Protein AF-0000000080481522 (afdb_homodimer)

Sequence (226 aa):
MVTDPQTACFEAGIKFGTLYHQFAGTPVSPESARSLERAMEESIENQPYCESVSVDILGDALEAELADSTADYTELTGRFMEVEMRIGYEGVTVKTRMEMEDGYPLMKLVSVEMVTDPQTACFEAGIKFGTLYHQFAGTPVSPESARSLERAMEESIENQPYCESVSVDILGDALEAELADSTADYTELTGRFMEVEMRIGYEGVTVKTRMEMEDGYPLMKLVSVE

Radius of gyration: 18.45 Å; Cα contacts (8 Å, |Δi|>4): 463; chains: 2; bounding box: 45×43×42 Å

InterPro domains:
  IPR007181 Dihydroneopterin aldolase MtpD, C-terminal domain [PF04038] (3-109)
  IPR027508 7,8-dihydroneopterin aldolase, MptD [MF_02130] (1-111)
  IPR036839 7,8-dihydroneopterin aldolase (MptD) superfamily [G3DSA:3.30.1300.20] (1-113)
  IPR036839 7,8-dihydroneopterin aldolase (MptD) superfamily [SSF143560] (2-112)

Structure (mmCIF, N/CA/C/O backbone):
data_AF-0000000080481522-model_v1
#
loop_
_entity.id
_entity.type
_entity.pdbx_description
1 polymer 'Dihydroneopterin aldolase'
#
loop_
_atom_site.group_PDB
_atom_site.id
_atom_site.type_symbol
_atom_site.label_atom_id
_atom_site.label_alt_id
_atom_site.label_comp_id
_atom_site.label_asym_id
_atom_site.label_entity_id
_atom_site.label_seq_id
_atom_site.pdbx_PDB_ins_code
_atom_site.Cartn_x
_atom_site.Cartn_y
_atom_site.Cartn_z
_atom_site.occupancy
_atom_site.B_iso_or_equiv
_atom_site.auth_seq_id
_atom_site.auth_comp_id
_atom_site.auth_asym_id
_atom_site.auth_atom_id
_atom_site.pdbx_PDB_model_num
ATOM 1 N N . MET A 1 1 ? -22.281 7.168 8.062 1 89.31 1 MET A N 1
ATOM 2 C CA . MET A 1 1 ? -21.344 6.352 8.828 1 89.31 1 MET A CA 1
ATOM 3 C C . MET A 1 1 ? -20.734 5.25 7.965 1 89.31 1 MET A C 1
ATOM 5 O O . MET A 1 1 ? -21.438 4.645 7.152 1 89.31 1 MET A O 1
ATOM 9 N N . VAL A 1 2 ? -19.391 5.062 8.086 1 96.81 2 VAL A N 1
ATOM 10 C CA . VAL A 1 2 ? -18.734 4.023 7.309 1 96.81 2 VAL A CA 1
ATOM 11 C C . VAL A 1 2 ? -19.094 2.65 7.875 1 96.81 2 VAL A C 1
ATOM 13 O O . VAL A 1 2 ? -19.141 2.471 9.094 1 96.81 2 VAL A O 1
ATOM 16 N N . THR A 1 3 ? -19.391 1.717 7.02 1 97.94 3 THR A N 1
ATOM 17 C CA . THR A 1 3 ? -19.828 0.402 7.473 1 97.94 3 THR A CA 1
ATOM 18 C C . THR A 1 3 ? -18.641 -0.519 7.703 1 97.94 3 THR A C 1
ATOM 20 O O . THR A 1 3 ? -17.531 -0.241 7.23 1 97.94 3 THR A O 1
ATOM 23 N N . ASP A 1 4 ? -18.859 -1.636 8.383 1 98.25 4 ASP A N 1
ATOM 24 C CA . ASP A 1 4 ? -17.812 -2.605 8.664 1 98.25 4 ASP A CA 1
ATOM 25 C C . ASP A 1 4 ? -17.266 -3.221 7.375 1 98.25 4 ASP A C 1
ATOM 27 O O . ASP A 1 4 ? -16.047 -3.334 7.199 1 98.25 4 ASP A O 1
ATOM 31 N N . PRO A 1 5 ? -18.172 -3.596 6.434 1 98.62 5 PRO A N 1
ATOM 32 C CA . PRO A 1 5 ? -17.656 -4.141 5.18 1 98.62 5 PRO A CA 1
ATOM 33 C C . PRO A 1 5 ? -16.781 -3.143 4.426 1 98.62 5 PRO A C 1
ATOM 35 O O . PRO A 1 5 ? -15.773 -3.529 3.824 1 98.62 5 PRO A O 1
ATOM 38 N N . GLN A 1 6 ? -17.109 -1.889 4.465 1 98.81 6 GLN A N 1
ATOM 39 C CA . GLN A 1 6 ? -16.297 -0.858 3.82 1 98.81 6 GLN A CA 1
ATOM 40 C C . GLN A 1 6 ? -14.93 -0.744 4.48 1 98.81 6 GLN A C 1
ATOM 42 O O . GLN A 1 6 ? -13.906 -0.688 3.795 1 98.81 6 GLN A O 1
ATOM 47 N N . THR A 1 7 ? -14.93 -0.813 5.758 1 98.69 7 THR A N 1
ATOM 48 C CA . THR A 1 7 ? -13.68 -0.735 6.512 1 98.69 7 THR A CA 1
ATOM 49 C C . THR A 1 7 ? -12.805 -1.953 6.234 1 98.69 7 THR A C 1
ATOM 51 O O . THR A 1 7 ? -11.594 -1.824 6.047 1 98.69 7 THR A O 1
ATOM 54 N N . ALA A 1 8 ? -13.398 -3.078 6.199 1 98.69 8 ALA A N 1
ATOM 55 C CA . ALA A 1 8 ? -12.664 -4.309 5.914 1 98.69 8 ALA A CA 1
ATOM 56 C C . ALA A 1 8 ? -12.008 -4.254 4.539 1 98.69 8 ALA A C 1
ATOM 58 O O . ALA A 1 8 ? -10.859 -4.672 4.371 1 98.69 8 ALA A O 1
ATOM 59 N N . CYS A 1 9 ? -12.711 -3.74 3.596 1 98.88 9 CYS A N 1
ATOM 60 C CA . CYS A 1 9 ? -12.18 -3.609 2.244 1 98.88 9 CYS A CA 1
ATOM 61 C C . CYS A 1 9 ? -11.039 -2.604 2.199 1 98.88 9 CYS A C 1
ATOM 63 O O . CYS A 1 9 ? -10.047 -2.818 1.503 1 98.88 9 CYS A O 1
ATOM 65 N N . PHE A 1 10 ? -11.188 -1.543 2.924 1 98.88 10 PHE A N 1
ATOM 66 C CA . PHE A 1 10 ? -10.141 -0.535 3.043 1 98.88 10 PHE A CA 1
ATOM 67 C C . PHE A 1 10 ? -8.867 -1.143 3.621 1 98.88 10 PHE A C 1
ATOM 69 O O . PHE A 1 10 ? -7.785 -0.964 3.066 1 98.88 10 PHE A O 1
ATOM 76 N N . GLU A 1 11 ? -8.992 -1.934 4.613 1 98.75 11 GLU A N 1
ATOM 77 C CA . GLU A 1 11 ? -7.867 -2.611 5.246 1 98.75 11 GLU A CA 1
ATOM 78 C C . GLU A 1 11 ? -7.199 -3.588 4.285 1 98.75 11 GLU A C 1
ATOM 80 O O . GLU A 1 11 ? -5.973 -3.713 4.27 1 98.75 11 GLU A O 1
ATOM 85 N N . ALA A 1 12 ? -8.016 -4.254 3.559 1 98.81 12 ALA A N 1
ATOM 86 C CA . ALA A 1 12 ? -7.477 -5.188 2.572 1 98.81 12 ALA A CA 1
ATOM 87 C C . ALA A 1 12 ? -6.629 -4.457 1.534 1 98.81 12 ALA A C 1
ATOM 89 O O . ALA A 1 12 ? -5.555 -4.93 1.16 1 98.81 12 ALA A O 1
ATOM 90 N N . GLY A 1 13 ? -7.109 -3.289 1.086 1 98.69 13 GLY A N 1
ATOM 91 C CA . GLY A 1 13 ? -6.348 -2.486 0.144 1 98.69 13 GLY A CA 1
ATOM 92 C C . GLY A 1 13 ? -5.004 -2.039 0.69 1 98.69 13 GLY A C 1
ATOM 93 O O . GLY A 1 13 ? -3.986 -2.125 -0 1 98.69 13 GLY A O 1
ATOM 94 N N . ILE A 1 14 ? -4.988 -1.617 1.907 1 98.62 14 ILE A N 1
ATOM 95 C CA . ILE A 1 14 ? -3.758 -1.167 2.547 1 98.62 14 ILE A CA 1
ATOM 96 C C . ILE A 1 14 ? -2.703 -2.27 2.471 1 98.62 14 ILE A C 1
ATOM 98 O O . ILE A 1 14 ? -1.543 -2.006 2.146 1 98.62 14 ILE A O 1
ATOM 102 N N . LYS A 1 15 ? -3.07 -3.479 2.713 1 98.31 15 LYS A N 1
ATOM 103 C CA . LYS A 1 15 ? -2.133 -4.598 2.764 1 98.31 15 LYS A CA 1
ATOM 104 C C . LYS A 1 15 ? -1.55 -4.891 1.383 1 98.31 15 LYS A C 1
ATOM 106 O O . LYS A 1 15 ? -0.371 -5.227 1.26 1 98.31 15 LYS A O 1
ATOM 111 N N . PHE A 1 16 ? -2.373 -4.715 0.326 1 98.12 16 PHE A N 1
ATOM 112 C CA . PHE A 1 16 ? -1.847 -4.918 -1.019 1 98.12 16 PHE A CA 1
ATOM 113 C C . PHE A 1 16 ? -0.869 -3.807 -1.39 1 98.12 16 PHE A C 1
ATOM 115 O O . PHE A 1 16 ? 0.2 -4.074 -1.941 1 98.12 16 PHE A O 1
ATOM 122 N N . GLY A 1 17 ? -1.302 -2.543 -1.106 1 97.62 17 GLY A N 1
ATOM 123 C CA . GLY A 1 17 ? -0.354 -1.464 -1.337 1 97.62 17 GLY A CA 1
ATOM 124 C C . GLY A 1 17 ? 0.956 -1.651 -0.595 1 97.62 17 GLY A C 1
ATOM 125 O O . GLY A 1 17 ? 2.031 -1.434 -1.157 1 97.62 17 GLY A O 1
ATOM 126 N N . THR A 1 18 ? 0.867 -2.094 0.675 1 97.94 18 THR A N 1
ATOM 127 C CA . THR A 1 18 ? 2.041 -2.365 1.496 1 97.94 18 THR A CA 1
ATOM 128 C C . THR A 1 18 ? 2.898 -3.461 0.866 1 97.94 18 THR A C 1
ATOM 130 O O . THR A 1 18 ? 4.094 -3.262 0.631 1 97.94 18 THR A O 1
ATOM 133 N N . LEU A 1 19 ? 2.268 -4.562 0.541 1 98.38 19 LEU A N 1
ATOM 134 C CA . LEU A 1 19 ? 2.998 -5.703 -0.005 1 98.38 19 LEU A CA 1
ATOM 135 C C . LEU A 1 19 ? 3.738 -5.316 -1.279 1 98.38 19 LEU A C 1
ATOM 137 O O . LEU A 1 19 ? 4.941 -5.559 -1.403 1 98.38 19 LEU A O 1
ATOM 141 N N . TYR A 1 20 ? 3.082 -4.695 -2.17 1 97.75 20 TYR A N 1
ATOM 142 C CA . TYR A 1 20 ? 3.66 -4.414 -3.479 1 97.75 20 TYR A CA 1
ATOM 143 C C . TYR A 1 20 ? 4.805 -3.412 -3.365 1 97.75 20 TYR A C 1
ATOM 145 O O . TYR A 1 20 ? 5.906 -3.658 -3.863 1 97.75 20 TYR A O 1
ATOM 153 N N . HIS A 1 21 ? 4.648 -2.369 -2.617 1 97.06 21 HIS A N 1
ATOM 154 C CA . HIS A 1 21 ? 5.633 -1.294 -2.639 1 97.06 21 HIS A CA 1
ATOM 155 C C . HIS A 1 21 ? 6.746 -1.546 -1.626 1 97.06 21 HIS A C 1
ATOM 157 O 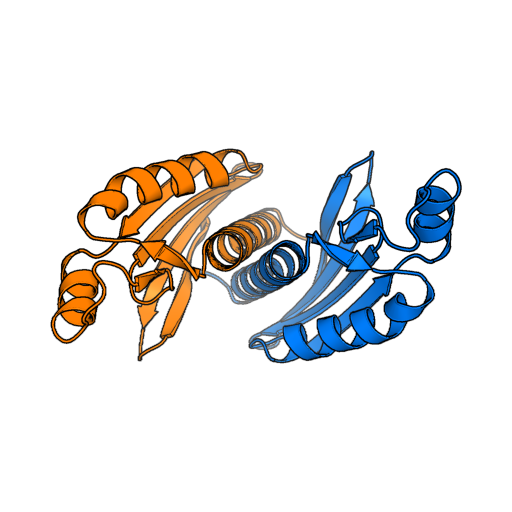O . HIS A 1 21 ? 7.812 -0.938 -1.707 1 97.06 21 HIS A O 1
ATOM 163 N N . GLN A 1 22 ? 6.438 -2.486 -0.704 1 96.75 22 GLN A N 1
ATOM 164 C CA . GLN A 1 22 ? 7.508 -2.9 0.197 1 96.75 22 GLN A CA 1
ATOM 165 C C . GLN A 1 22 ? 8.5 -3.814 -0.512 1 96.75 22 GLN A C 1
ATOM 167 O O . GLN A 1 22 ? 9.703 -3.746 -0.26 1 96.75 22 GLN A O 1
ATOM 172 N N . PHE A 1 23 ? 7.941 -4.613 -1.388 1 97.81 23 PHE A N 1
ATOM 173 C CA . PHE A 1 23 ? 8.797 -5.707 -1.838 1 97.81 23 PHE A CA 1
ATOM 174 C C . PHE A 1 23 ? 9.125 -5.562 -3.318 1 97.81 23 PHE A C 1
ATOM 176 O O . PHE A 1 23 ? 9.992 -6.266 -3.84 1 97.81 23 PHE A O 1
ATOM 183 N N . ALA A 1 24 ? 8.398 -4.676 -4.004 1 96.19 24 ALA A N 1
ATOM 184 C CA . ALA A 1 24 ? 8.773 -4.422 -5.395 1 96.19 24 ALA A CA 1
ATOM 185 C C . ALA A 1 24 ? 10.234 -3.988 -5.5 1 96.19 24 ALA A C 1
ATOM 187 O O . ALA A 1 24 ? 10.703 -3.178 -4.699 1 96.19 24 ALA A O 1
ATOM 188 N N . GLY A 1 25 ? 11 -4.609 -6.453 1 97.25 25 GLY A N 1
ATOM 189 C CA . GLY A 1 25 ? 12.406 -4.281 -6.648 1 97.25 25 GLY A CA 1
ATOM 190 C C . GLY A 1 25 ? 13.344 -5.227 -5.926 1 97.25 25 GLY A C 1
ATOM 191 O O . GLY A 1 25 ? 14.555 -5.195 -6.148 1 97.25 25 GLY A O 1
ATOM 192 N N . THR A 1 26 ? 12.789 -6.043 -5.023 1 97.81 26 THR A N 1
ATOM 193 C CA . THR A 1 26 ? 13.609 -7.016 -4.309 1 97.81 26 THR A CA 1
ATOM 194 C C . THR A 1 26 ? 14.266 -7.984 -5.285 1 97.81 26 THR A C 1
ATOM 196 O O . THR A 1 26 ? 13.594 -8.562 -6.141 1 97.81 26 THR A O 1
ATOM 199 N N . PRO A 1 27 ? 15.531 -8.117 -5.207 1 98.38 27 PRO A N 1
ATOM 200 C CA . PRO A 1 27 ? 16.156 -9.148 -6.035 1 98.38 27 PRO A CA 1
ATOM 201 C C . PRO A 1 27 ? 15.609 -10.547 -5.75 1 98.38 27 PRO A C 1
ATOM 203 O O . PRO A 1 27 ? 15.469 -10.938 -4.59 1 98.38 27 PRO A O 1
ATOM 206 N N . VAL A 1 28 ? 15.273 -11.297 -6.863 1 98.5 28 VAL A N 1
ATOM 207 C CA . VAL A 1 28 ? 14.688 -12.625 -6.691 1 98.5 28 VAL A CA 1
ATOM 208 C C . VAL A 1 28 ? 15.211 -13.57 -7.773 1 98.5 28 VAL A C 1
ATOM 210 O O . VAL A 1 28 ? 15.375 -13.164 -8.93 1 98.5 28 VAL A O 1
ATOM 213 N N . SER A 1 29 ? 15.523 -14.703 -7.383 1 97.88 29 SER A N 1
ATOM 214 C CA . SER A 1 29 ? 15.93 -15.812 -8.234 1 97.88 29 SER A CA 1
ATOM 215 C C . SER A 1 29 ? 15.07 -17.047 -7.988 1 97.88 29 SER A C 1
ATOM 217 O O . SER A 1 29 ? 14.32 -17.094 -7.012 1 97.88 29 SER A O 1
ATOM 219 N N . PRO A 1 30 ? 15.094 -18 -8.953 1 96.94 30 PRO A N 1
ATOM 220 C CA . PRO A 1 30 ? 14.375 -19.25 -8.695 1 96.94 30 PRO A CA 1
ATOM 221 C C . PRO A 1 30 ? 14.781 -19.891 -7.367 1 96.94 30 PRO A C 1
ATOM 223 O O . PRO A 1 30 ? 13.945 -20.469 -6.672 1 96.94 30 PRO A O 1
ATOM 226 N N . GLU A 1 31 ? 16 -19.703 -6.992 1 96.81 31 GLU A N 1
ATOM 227 C CA . GLU A 1 31 ? 16.516 -20.328 -5.777 1 96.81 31 GLU A CA 1
ATOM 228 C C . GLU A 1 31 ? 16.016 -19.625 -4.527 1 96.81 31 GLU A C 1
ATOM 230 O O . GLU A 1 31 ? 15.789 -20.25 -3.494 1 96.81 31 GLU A O 1
ATOM 235 N N . SER A 1 32 ? 15.781 -18.312 -4.641 1 98.19 32 SER A N 1
ATOM 236 C CA . SER A 1 32 ? 15.414 -17.531 -3.467 1 98.19 32 SER A CA 1
ATOM 237 C C . SER A 1 32 ? 13.906 -17.328 -3.396 1 98.19 32 SER A C 1
ATOM 239 O O . SER A 1 32 ? 13.398 -16.766 -2.418 1 98.19 32 SER A O 1
ATOM 241 N N . ALA A 1 33 ? 13.18 -17.781 -4.367 1 98.38 33 ALA A N 1
ATOM 242 C CA . ALA A 1 33 ? 11.766 -17.453 -4.523 1 98.38 33 ALA A CA 1
ATOM 243 C C . ALA A 1 33 ? 10.961 -17.953 -3.324 1 98.38 33 ALA A C 1
ATOM 245 O O . ALA A 1 33 ? 10.148 -17.203 -2.768 1 98.38 33 ALA A O 1
ATOM 246 N N . ARG A 1 34 ? 11.25 -19.094 -2.885 1 98.25 34 ARG A N 1
ATOM 247 C CA . ARG A 1 34 ? 10.438 -19.688 -1.837 1 98.25 34 ARG A CA 1
ATOM 248 C C . ARG A 1 34 ? 10.664 -19 -0.497 1 98.25 34 ARG A C 1
ATOM 250 O O . ARG A 1 34 ? 9.719 -18.75 0.249 1 98.25 34 ARG A O 1
ATOM 257 N N . SER A 1 35 ? 11.883 -18.719 -0.207 1 98.62 35 SER A N 1
ATOM 258 C CA . SER A 1 35 ? 12.148 -18 1.04 1 98.62 35 SER A CA 1
ATOM 259 C C . SER A 1 35 ? 11.555 -16.609 1.02 1 98.62 35 SER A C 1
ATOM 261 O O . SER A 1 35 ? 11.07 -16.109 2.041 1 98.62 35 SER A O 1
ATOM 263 N N . LEU A 1 36 ? 11.586 -16 -0.128 1 98.75 36 LEU A N 1
ATOM 264 C CA . LEU A 1 36 ? 10.984 -14.68 -0.253 1 98.75 36 LEU A CA 1
ATOM 265 C C . LEU A 1 36 ? 9.477 -14.742 -0.064 1 98.75 36 LEU A C 1
ATOM 267 O O . LEU A 1 36 ? 8.891 -13.891 0.607 1 98.75 36 LEU A O 1
ATOM 271 N N . GLU A 1 37 ? 8.805 -15.742 -0.596 1 98.88 37 GLU A N 1
ATOM 272 C CA . GLU A 1 37 ? 7.379 -15.953 -0.38 1 98.88 37 GLU A CA 1
ATOM 273 C C . GLU A 1 37 ? 7.047 -15.984 1.108 1 98.88 37 GLU A C 1
ATOM 275 O O . GLU A 1 37 ? 6.152 -15.266 1.563 1 98.88 37 GLU A O 1
ATOM 280 N N . ARG A 1 38 ? 7.824 -16.75 1.751 1 98.69 38 ARG A N 1
ATOM 281 C CA . ARG A 1 38 ? 7.574 -16.938 3.178 1 98.69 38 ARG A CA 1
ATOM 282 C C . ARG A 1 38 ? 7.773 -15.625 3.938 1 98.69 38 ARG A C 1
ATOM 284 O O . ARG A 1 38 ? 6.969 -15.273 4.801 1 98.69 38 ARG A O 1
ATOM 291 N N . ALA A 1 39 ? 8.828 -14.969 3.617 1 98.62 39 ALA A N 1
ATOM 292 C CA . ALA A 1 39 ? 9.125 -13.695 4.27 1 98.62 39 ALA A CA 1
ATOM 293 C C . ALA A 1 39 ? 8.008 -12.68 4.016 1 98.62 39 ALA A C 1
ATOM 295 O O . ALA A 1 39 ? 7.59 -11.969 4.93 1 98.62 39 ALA A O 1
ATOM 296 N N . MET A 1 40 ? 7.504 -12.609 2.803 1 98.75 40 MET A N 1
ATOM 297 C CA . MET A 1 40 ? 6.426 -11.695 2.447 1 98.75 40 MET A CA 1
ATOM 298 C C . MET A 1 40 ? 5.148 -12.039 3.209 1 98.75 40 MET A C 1
ATOM 300 O O . MET A 1 40 ? 4.504 -11.156 3.771 1 98.75 40 MET A O 1
ATOM 304 N N . GLU A 1 41 ? 4.82 -13.281 3.271 1 98.88 41 GLU A N 1
ATOM 305 C CA . GLU A 1 41 ? 3.609 -13.75 3.939 1 98.88 41 GLU A CA 1
ATOM 306 C C . GLU A 1 41 ? 3.637 -13.43 5.43 1 98.88 41 GLU A C 1
ATOM 308 O O . GLU A 1 41 ? 2.703 -12.82 5.957 1 98.88 41 GLU A O 1
ATOM 313 N N . GLU A 1 42 ? 4.738 -13.773 6.035 1 98.69 42 GLU A N 1
ATOM 314 C CA . GLU A 1 42 ? 4.859 -13.539 7.473 1 98.69 42 GLU A CA 1
ATOM 315 C C . GLU A 1 42 ? 4.879 -12.047 7.785 1 98.69 42 GLU A C 1
ATOM 317 O O . GLU A 1 42 ? 4.301 -11.609 8.789 1 98.69 42 GLU A O 1
ATOM 322 N N . SER A 1 43 ? 5.516 -11.305 6.953 1 98.38 43 SER A N 1
ATOM 323 C CA . SER A 1 43 ? 5.602 -9.859 7.152 1 98.38 43 SER A CA 1
ATOM 324 C C . SER A 1 43 ? 4.227 -9.211 7.078 1 98.38 43 SER A C 1
ATOM 326 O O . SER A 1 43 ? 3.85 -8.438 7.961 1 98.38 43 SER A O 1
ATOM 328 N N . ILE A 1 44 ? 3.43 -9.523 6.055 1 98.5 44 ILE A N 1
ATOM 329 C CA . ILE A 1 44 ? 2.133 -8.891 5.832 1 98.5 44 ILE A CA 1
ATOM 330 C C . ILE A 1 44 ? 1.138 -9.375 6.887 1 98.5 44 ILE A C 1
ATOM 332 O O . ILE A 1 44 ? 0.27 -8.609 7.324 1 98.5 44 ILE A O 1
ATOM 336 N N . GLU A 1 45 ? 1.273 -10.578 7.398 1 98.5 45 GLU A N 1
ATOM 337 C CA . GLU A 1 45 ? 0.354 -11.148 8.375 1 98.5 45 GLU A CA 1
ATOM 338 C C . GLU A 1 45 ? 0.511 -10.477 9.742 1 98.5 45 GLU A C 1
ATOM 340 O O . GLU A 1 45 ? -0.352 -10.617 10.609 1 98.5 45 GLU A O 1
ATOM 345 N N . ASN A 1 46 ? 1.638 -9.781 9.953 1 97.44 46 ASN A N 1
ATOM 346 C CA . ASN A 1 46 ? 1.808 -8.992 11.172 1 97.44 46 ASN A CA 1
ATOM 347 C C . ASN A 1 46 ? 0.8 -7.852 11.242 1 97.44 46 ASN A C 1
ATOM 349 O O . ASN A 1 46 ? 0.561 -7.301 12.32 1 97.44 46 ASN A O 1
ATOM 353 N N . GLN A 1 47 ? 0.259 -7.465 10.07 1 96.31 47 GLN A N 1
ATOM 354 C CA . GLN A 1 47 ? -0.615 -6.297 10.031 1 96.31 47 GLN A CA 1
ATOM 355 C C . GLN A 1 47 ? -1.975 -6.605 10.656 1 96.31 47 GLN A C 1
ATOM 357 O O . GLN A 1 47 ? -2.48 -7.723 10.531 1 96.31 47 GLN A O 1
ATOM 362 N N . PRO A 1 48 ? -2.576 -5.617 11.195 1 95.44 48 PRO A N 1
ATOM 363 C CA . PRO A 1 48 ? -3.881 -5.836 11.828 1 95.44 48 PRO A CA 1
ATOM 364 C C . PRO A 1 48 ? -4.914 -6.406 10.859 1 95.44 48 PRO A C 1
ATOM 366 O O . PRO A 1 48 ? -4.918 -6.055 9.672 1 95.44 48 PRO A O 1
ATOM 369 N N . TYR A 1 49 ? -5.68 -7.41 11.375 1 97.88 49 TYR A N 1
ATOM 370 C CA . TYR A 1 49 ? -6.879 -7.945 10.734 1 97.88 49 TYR A CA 1
ATOM 371 C C . TYR A 1 49 ? -6.52 -8.914 9.617 1 97.88 49 TYR A C 1
ATOM 373 O O . TYR A 1 49 ? -7.402 -9.484 8.969 1 97.88 49 TYR A O 1
ATOM 381 N N . CYS A 1 50 ? -5.223 -9.031 9.305 1 98.38 50 CYS A N 1
ATOM 382 C CA . CYS A 1 50 ? -4.824 -9.992 8.273 1 98.38 50 CYS A CA 1
ATOM 383 C C . CYS A 1 50 ? -4.855 -11.414 8.812 1 98.38 50 CYS A C 1
ATOM 385 O O . CYS A 1 50 ? -4.047 -11.773 9.672 1 98.38 50 CYS A O 1
ATOM 387 N N . GLU A 1 51 ? -5.695 -12.211 8.266 1 98.56 51 GLU A N 1
ATOM 388 C CA . GLU A 1 51 ? -5.844 -13.578 8.75 1 98.56 51 GLU A CA 1
ATOM 389 C C . GLU A 1 51 ? -4.887 -14.523 8.031 1 98.56 51 GLU A C 1
ATOM 391 O O . GLU A 1 51 ? -4.359 -15.461 8.641 1 98.56 51 GLU A O 1
ATOM 396 N N . SER A 1 52 ? -4.723 -14.242 6.742 1 98.75 52 SER A N 1
ATOM 397 C CA . SER A 1 52 ? -3.797 -15.078 5.98 1 98.75 52 SER A CA 1
ATOM 398 C C . SER A 1 52 ? -3.371 -14.383 4.688 1 98.75 52 SER A C 1
ATOM 400 O O . SER A 1 52 ? -4.121 -13.578 4.129 1 98.75 52 SER A O 1
ATOM 402 N N . VAL A 1 53 ? -2.203 -14.695 4.277 1 98.81 53 VAL A N 1
ATOM 403 C CA . VAL A 1 53 ? -1.633 -14.266 3.004 1 98.81 53 VAL A CA 1
ATOM 404 C C . VAL A 1 53 ? -0.933 -15.438 2.326 1 98.81 53 VAL A C 1
ATOM 406 O O . VAL A 1 53 ? -0.231 -16.219 2.982 1 98.81 53 VAL A O 1
ATOM 409 N N . SER A 1 54 ? -1.165 -15.555 1.087 1 98.88 54 SER A N 1
ATOM 410 C CA . SER A 1 54 ? -0.44 -16.516 0.263 1 98.88 54 SER A CA 1
ATOM 411 C C . SER A 1 54 ? 0.23 -15.836 -0.924 1 98.88 54 SER A C 1
ATOM 413 O O . SER A 1 54 ? -0.421 -15.109 -1.675 1 98.88 54 SER A O 1
ATOM 415 N N . VAL A 1 55 ? 1.491 -16.062 -1.051 1 98.88 55 VAL A N 1
ATOM 416 C CA . VAL A 1 55 ? 2.275 -15.523 -2.158 1 98.88 55 VAL A CA 1
ATOM 417 C C . VAL A 1 55 ? 2.855 -16.672 -2.984 1 98.88 55 VAL A C 1
ATOM 419 O O . VAL A 1 55 ? 3.467 -17.594 -2.439 1 98.88 55 VAL A O 1
ATOM 422 N N . ASP A 1 56 ? 2.59 -16.594 -4.203 1 98.81 56 ASP A N 1
ATOM 423 C CA . ASP A 1 56 ? 3.154 -17.547 -5.148 1 98.81 56 ASP A CA 1
ATOM 424 C C . ASP A 1 56 ? 4.027 -16.844 -6.188 1 98.81 56 ASP A C 1
ATOM 426 O O . ASP A 1 56 ? 3.52 -16.172 -7.078 1 98.81 56 ASP A O 1
ATOM 430 N N . ILE A 1 57 ? 5.301 -17.031 -6.023 1 98.62 57 ILE A N 1
ATOM 431 C CA . ILE A 1 57 ? 6.219 -16.516 -7.035 1 98.62 57 ILE A CA 1
ATOM 432 C C . ILE A 1 57 ? 6.316 -17.516 -8.195 1 98.62 57 ILE A C 1
ATOM 434 O O . ILE A 1 57 ? 6.668 -18.672 -7.996 1 98.62 57 ILE A O 1
ATOM 438 N N . LEU A 1 58 ? 6.086 -17.031 -9.328 1 98.38 58 LEU A N 1
ATOM 439 C CA . LEU A 1 58 ? 5.883 -17.859 -10.508 1 98.38 58 LEU A CA 1
ATOM 440 C C . LEU A 1 58 ? 7.215 -18.281 -11.117 1 98.38 58 LEU A C 1
ATOM 442 O O . LEU A 1 58 ? 7.828 -17.516 -11.867 1 98.38 58 LEU A O 1
ATOM 446 N N . GLY A 1 59 ? 7.57 -19.484 -10.852 1 97.06 59 GLY A N 1
ATOM 447 C CA . GLY A 1 59 ? 8.852 -20.016 -11.297 1 97.06 59 GLY A CA 1
ATOM 448 C C . GLY A 1 59 ? 9.039 -19.922 -12.797 1 97.06 59 GLY A C 1
ATOM 449 O O . GLY A 1 59 ? 10.094 -19.516 -13.273 1 97.06 59 GLY A O 1
ATOM 450 N N . ASP A 1 60 ? 8.023 -20.266 -13.508 1 96.88 60 ASP A N 1
ATOM 451 C CA . ASP A 1 60 ? 8.102 -20.266 -14.969 1 96.88 60 ASP A CA 1
ATOM 452 C C . ASP A 1 60 ? 8.336 -18.844 -15.5 1 96.88 60 ASP A C 1
ATOM 454 O O . ASP A 1 60 ? 9.109 -18.641 -16.438 1 96.88 60 ASP A O 1
ATOM 458 N N . ALA A 1 61 ? 7.656 -17.922 -14.938 1 96.31 61 ALA A N 1
ATOM 459 C CA . ALA A 1 61 ? 7.82 -16.531 -15.359 1 96.31 61 ALA A CA 1
ATOM 460 C C . ALA A 1 61 ? 9.234 -16.031 -15.078 1 96.31 61 ALA A C 1
ATOM 462 O O . ALA A 1 61 ? 9.82 -15.32 -15.891 1 96.31 61 ALA A O 1
ATOM 463 N N . LEU A 1 62 ? 9.781 -16.422 -13.93 1 96.75 62 LEU A N 1
ATOM 464 C CA . LEU A 1 62 ? 11.141 -16.047 -13.578 1 96.75 62 LEU A CA 1
ATOM 465 C C . LEU A 1 62 ? 12.141 -16.656 -14.555 1 96.75 62 LEU A C 1
ATOM 467 O O . LEU A 1 62 ? 13.039 -15.953 -15.039 1 96.75 62 LEU A O 1
ATOM 471 N N . GLU A 1 63 ? 11.945 -17.875 -14.836 1 96.44 63 GLU A N 1
ATOM 472 C CA . GLU A 1 63 ? 12.852 -18.562 -15.742 1 96.44 63 GLU A CA 1
ATOM 473 C C . GLU A 1 63 ? 12.828 -17.922 -17.125 1 96.44 63 GLU A C 1
ATOM 475 O O . GLU A 1 63 ? 13.883 -17.734 -17.75 1 96.44 63 GLU A O 1
ATOM 480 N N . ALA A 1 64 ? 11.688 -17.609 -17.594 1 96.56 64 ALA A N 1
ATOM 481 C CA . ALA A 1 64 ? 11.539 -16.969 -18.906 1 96.56 64 ALA A CA 1
ATOM 482 C C . ALA A 1 64 ? 12.25 -15.617 -18.938 1 96.56 64 ALA A C 1
ATOM 484 O O . ALA A 1 64 ? 12.883 -15.266 -19.938 1 96.56 64 ALA A O 1
ATOM 485 N N . GLU A 1 65 ? 12.125 -14.883 -17.875 1 96.25 65 GLU A N 1
ATOM 486 C CA . GLU A 1 65 ? 12.766 -13.578 -17.766 1 96.25 65 GLU A CA 1
ATOM 487 C C . GLU A 1 65 ? 14.281 -13.703 -17.797 1 96.25 65 GLU A C 1
ATOM 489 O O . GLU A 1 65 ? 14.969 -12.875 -18.391 1 96.25 65 GLU A O 1
ATOM 494 N N . LEU A 1 66 ? 14.742 -14.75 -17.234 1 97 66 LEU A N 1
ATOM 495 C CA . LEU A 1 66 ? 16.172 -14.898 -17.016 1 97 66 LEU A CA 1
ATOM 496 C C . LEU A 1 66 ? 16.828 -15.656 -18.172 1 97 66 LEU A C 1
ATOM 498 O O . LEU A 1 66 ? 18.062 -15.711 -18.266 1 97 66 LEU A O 1
ATOM 502 N N . ALA A 1 67 ? 16.016 -16.219 -19.031 1 95.06 67 ALA A N 1
ATOM 503 C CA . ALA A 1 67 ? 16.516 -17.094 -20.094 1 95.06 67 ALA A CA 1
ATOM 504 C C . ALA A 1 67 ? 17.562 -16.391 -20.953 1 95.06 67 ALA A C 1
ATOM 506 O O . ALA A 1 67 ? 18.562 -16.984 -21.344 1 95.06 67 ALA A O 1
ATOM 507 N N . ASP A 1 68 ? 17.391 -15.07 -21.203 1 91.69 68 ASP A N 1
ATOM 508 C CA . ASP A 1 68 ? 18.328 -14.367 -22.078 1 91.69 68 ASP A CA 1
ATOM 509 C C . ASP A 1 68 ? 19.156 -13.359 -21.297 1 91.69 68 ASP A C 1
ATOM 511 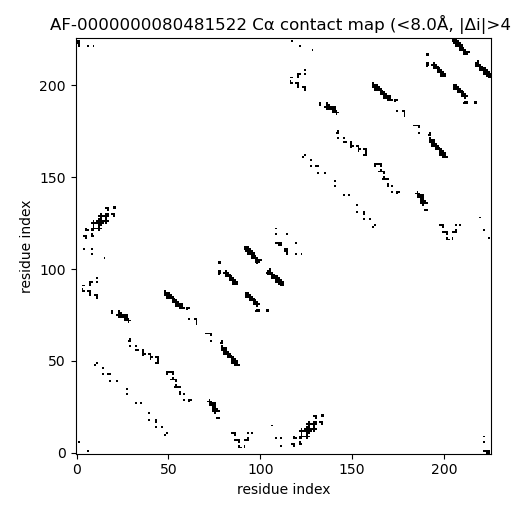O O . ASP A 1 68 ? 19.719 -12.422 -21.875 1 91.69 68 ASP A O 1
ATOM 515 N N . SER A 1 69 ? 19.172 -13.562 -20.016 1 90.69 69 SER A N 1
ATOM 516 C CA . SER A 1 69 ? 19.891 -12.625 -19.156 1 90.69 69 SER A CA 1
ATOM 517 C C . SER A 1 69 ? 21.219 -13.195 -18.703 1 90.69 69 SER A C 1
ATOM 519 O O . SER A 1 69 ? 21.375 -14.414 -18.594 1 90.69 69 SER A O 1
ATOM 521 N N . THR A 1 70 ? 22.094 -12.352 -18.5 1 93.88 70 THR A N 1
ATOM 522 C CA . THR A 1 70 ? 23.375 -12.758 -17.906 1 93.88 70 THR A CA 1
ATOM 523 C C . THR A 1 70 ? 23.281 -12.82 -16.391 1 93.88 70 THR A C 1
ATOM 525 O O . THR A 1 70 ? 24.125 -13.43 -15.734 1 93.88 70 THR A O 1
ATOM 528 N N . ALA A 1 71 ? 22.266 -12.219 -15.906 1 93.12 71 ALA A N 1
ATOM 529 C CA . ALA A 1 71 ? 22.047 -12.227 -14.461 1 93.12 71 ALA A CA 1
ATOM 530 C C . ALA A 1 71 ? 21.266 -13.461 -14.039 1 93.12 71 ALA A C 1
ATOM 532 O O . ALA A 1 71 ? 20.484 -14.016 -14.82 1 93.12 71 ALA A O 1
ATOM 533 N N . ASP A 1 72 ? 21.5 -13.852 -12.789 1 95.75 72 ASP A N 1
ATOM 534 C CA . ASP A 1 72 ? 20.797 -15.008 -12.25 1 95.75 72 ASP A CA 1
ATOM 535 C C . ASP A 1 72 ? 19.609 -14.57 -11.383 1 95.75 72 ASP A C 1
ATOM 537 O O . ASP A 1 72 ? 19.016 -15.383 -10.68 1 95.75 72 ASP A O 1
ATOM 541 N N . TYR A 1 73 ? 19.406 -13.336 -11.398 1 97.88 73 TYR A N 1
ATOM 542 C CA . TYR A 1 73 ? 18.281 -12.789 -10.648 1 97.88 73 TYR A CA 1
ATOM 543 C C . TYR A 1 73 ? 17.609 -11.664 -11.422 1 97.88 73 TYR A C 1
ATOM 545 O O . TYR A 1 73 ? 18.156 -11.172 -12.414 1 97.88 73 TYR A O 1
ATOM 553 N N . THR A 1 74 ? 16.391 -11.32 -11.039 1 97.75 74 THR A N 1
ATOM 554 C CA . THR A 1 74 ? 15.664 -10.148 -11.523 1 97.75 74 THR A CA 1
ATOM 555 C C . THR A 1 74 ? 15.008 -9.398 -10.359 1 97.75 74 THR A C 1
ATOM 557 O O . THR A 1 74 ? 15.188 -9.773 -9.195 1 97.75 74 THR A O 1
ATOM 560 N N . GLU A 1 75 ? 14.406 -8.297 -10.633 1 98 75 GLU A N 1
ATOM 561 C CA . GLU A 1 75 ? 13.68 -7.539 -9.617 1 98 75 GLU A CA 1
ATOM 562 C C . GLU A 1 75 ? 12.219 -7.969 -9.539 1 98 75 GLU A C 1
ATOM 564 O O . GLU A 1 75 ? 11.539 -8.055 -10.562 1 98 75 GLU A O 1
ATOM 569 N N . LEU A 1 76 ? 11.75 -8.18 -8.305 1 98.44 76 LEU A N 1
ATOM 570 C CA . LEU A 1 76 ? 10.383 -8.633 -8.102 1 98.44 76 LEU A CA 1
ATOM 571 C C . LEU A 1 76 ? 9.383 -7.543 -8.477 1 98.44 76 LEU A C 1
ATOM 573 O O . LEU A 1 76 ? 9.547 -6.383 -8.094 1 98.44 76 LEU A O 1
ATOM 577 N N . THR A 1 77 ? 8.438 -7.934 -9.297 1 97 77 THR A N 1
ATOM 578 C CA . THR A 1 77 ? 7.273 -7.113 -9.594 1 97 77 THR A CA 1
ATOM 579 C C . THR A 1 77 ? 6.004 -7.965 -9.625 1 97 77 THR A C 1
ATOM 581 O O . THR A 1 77 ? 6.066 -9.188 -9.461 1 97 77 THR A O 1
ATOM 584 N N . GLY A 1 78 ? 4.895 -7.328 -9.844 1 97.06 78 GLY A N 1
ATOM 585 C CA . GLY A 1 78 ? 3.623 -8.023 -9.914 1 97.06 78 GLY A CA 1
ATOM 586 C C . GLY A 1 78 ? 3.555 -9.023 -11.055 1 97.06 78 GLY A C 1
ATOM 587 O O . GLY A 1 78 ? 2.684 -9.898 -11.07 1 97.06 78 GLY A O 1
ATOM 588 N N . ARG A 1 79 ? 4.516 -8.961 -11.945 1 96.62 79 ARG A N 1
ATOM 589 C CA . ARG A 1 79 ? 4.535 -9.859 -13.094 1 96.62 79 ARG A CA 1
ATOM 590 C C . ARG A 1 79 ? 4.965 -11.266 -12.68 1 96.62 79 ARG A C 1
ATOM 592 O O . ARG A 1 79 ? 4.691 -12.234 -13.383 1 96.62 79 ARG A O 1
ATOM 599 N N . PHE A 1 80 ? 5.535 -11.367 -11.523 1 98.06 80 PHE A N 1
ATOM 600 C CA . PHE A 1 80 ? 6.176 -12.633 -11.188 1 98.06 80 PHE A CA 1
ATOM 601 C C . PHE A 1 80 ? 5.48 -13.297 -10.008 1 98.06 80 PHE A C 1
ATOM 603 O O . PHE A 1 80 ? 6 -14.25 -9.43 1 98.06 80 PHE A O 1
ATOM 610 N N . MET A 1 81 ? 4.316 -12.695 -9.594 1 98.62 81 MET A N 1
ATOM 611 C CA . MET A 1 81 ? 3.723 -13.312 -8.414 1 98.62 81 MET A CA 1
ATOM 612 C C . MET A 1 81 ? 2.201 -13.219 -8.461 1 98.62 81 MET A C 1
ATOM 614 O O . MET A 1 81 ? 1.647 -12.352 -9.133 1 98.62 81 MET A O 1
ATOM 618 N N . GLU A 1 82 ? 1.637 -14.133 -7.805 1 98.81 82 GLU A N 1
ATOM 619 C CA . GLU A 1 82 ? 0.223 -14.125 -7.438 1 98.81 82 GLU A CA 1
ATOM 620 C C . GLU A 1 82 ? 0.045 -14.094 -5.922 1 98.81 82 GLU A C 1
ATOM 622 O O . GLU A 1 82 ? 0.8 -14.734 -5.188 1 98.81 82 GLU A O 1
ATOM 627 N N . VAL A 1 83 ? -0.958 -13.328 -5.527 1 98.88 83 VAL A N 1
ATOM 628 C CA . VAL A 1 83 ? -1.149 -13.141 -4.09 1 98.88 83 VAL A CA 1
ATOM 629 C C . VAL A 1 83 ? -2.629 -13.289 -3.744 1 98.88 83 VAL A C 1
ATOM 631 O O . VAL A 1 83 ? -3.496 -12.789 -4.457 1 98.88 83 VAL A O 1
ATOM 634 N N . GLU A 1 84 ? -2.893 -13.961 -2.658 1 98.88 84 GLU A N 1
ATOM 635 C CA . GLU A 1 84 ? -4.223 -14.016 -2.061 1 98.88 84 GLU A CA 1
ATOM 636 C C . GLU A 1 84 ? -4.184 -13.625 -0.584 1 98.88 84 GLU A C 1
ATOM 638 O O . GLU A 1 84 ? -3.238 -13.977 0.128 1 98.88 84 GLU A O 1
ATOM 643 N N . MET A 1 85 ? -5.219 -12.922 -0.156 1 98.81 85 MET A N 1
ATOM 644 C CA . MET A 1 85 ? -5.281 -12.547 1.253 1 98.81 85 MET A CA 1
ATOM 645 C C . MET A 1 85 ? -6.695 -12.727 1.8 1 98.81 85 MET A C 1
ATOM 647 O O . MET A 1 85 ? -7.672 -12.641 1.052 1 98.81 85 MET A O 1
ATOM 651 N N . ARG A 1 86 ? -6.723 -13 3.053 1 98.88 86 ARG A N 1
ATOM 652 C CA . ARG A 1 86 ? -7.957 -13 3.828 1 98.88 86 ARG A CA 1
ATOM 653 C C . ARG A 1 86 ? -7.887 -11.992 4.973 1 98.88 86 ARG A C 1
ATOM 655 O O . ARG A 1 86 ? -7 -12.07 5.824 1 98.88 86 ARG A O 1
ATOM 662 N N . ILE A 1 87 ? -8.812 -11.07 4.969 1 98.75 87 ILE A N 1
ATOM 663 C CA . ILE A 1 87 ? -8.891 -10.023 5.984 1 98.75 87 ILE A CA 1
ATOM 664 C C . ILE A 1 87 ? -10.164 -10.203 6.812 1 98.75 87 ILE A C 1
ATOM 666 O O . ILE A 1 87 ? -11.25 -10.367 6.258 1 98.75 87 ILE A O 1
ATOM 670 N N . GLY A 1 88 ? -10 -10.219 8.102 1 98.69 88 GLY A N 1
ATOM 671 C CA . GLY A 1 88 ? -11.141 -10.281 9 1 98.69 88 GLY A CA 1
ATOM 672 C C . GLY A 1 88 ? -11.297 -9.031 9.852 1 98.69 88 GLY A C 1
ATOM 673 O O . GLY A 1 88 ? -10.367 -8.633 10.555 1 98.69 88 GLY A O 1
ATOM 674 N N . TYR A 1 89 ? -12.5 -8.453 9.812 1 98.62 89 TYR A N 1
ATOM 675 C CA . TYR A 1 89 ? -12.789 -7.238 10.57 1 98.62 89 TYR A CA 1
ATOM 676 C C . TYR A 1 89 ? -14.234 -7.219 11.055 1 98.62 89 TYR A C 1
ATOM 678 O O . TYR A 1 89 ? -15.164 -7.191 10.242 1 98.62 89 TYR A O 1
ATOM 686 N N . GLU A 1 90 ? -14.461 -7.25 12.344 1 98.19 90 GLU A N 1
ATOM 687 C CA . GLU A 1 90 ? -15.766 -7.148 12.984 1 98.19 90 GLU A CA 1
ATOM 688 C C . GLU A 1 90 ? -16.766 -8.102 12.344 1 98.19 90 GLU A C 1
ATOM 690 O O . GLU A 1 90 ? -17.875 -7.691 11.969 1 98.19 90 GLU A O 1
ATOM 695 N N . GLY A 1 91 ? -16.344 -9.289 12.211 1 98.19 91 GLY A N 1
ATOM 696 C CA . GLY A 1 91 ? -17.203 -10.352 11.727 1 98.19 91 GLY A CA 1
ATOM 697 C C . GLY A 1 91 ? -17.297 -10.414 10.219 1 98.19 91 GLY A C 1
ATOM 698 O O . GLY A 1 91 ? -17.984 -11.281 9.664 1 98.19 91 GLY A O 1
ATOM 699 N N . VAL A 1 92 ? -16.672 -9.477 9.484 1 98.56 92 VAL A N 1
ATOM 700 C CA . VAL A 1 92 ? -16.656 -9.453 8.031 1 98.56 92 VAL A CA 1
ATOM 701 C C . VAL A 1 92 ? -15.375 -10.102 7.512 1 98.56 92 VAL A C 1
ATOM 703 O O . VAL A 1 92 ? -14.289 -9.82 8.016 1 98.56 92 VAL A O 1
ATOM 706 N N . THR A 1 93 ? -15.508 -10.961 6.582 1 98.81 93 THR A N 1
ATOM 707 C CA . THR A 1 93 ? -14.359 -11.57 5.93 1 98.81 93 THR A CA 1
ATOM 708 C C . THR A 1 93 ? -14.242 -11.094 4.484 1 98.81 93 THR A C 1
ATOM 710 O O . THR A 1 93 ? -15.203 -11.172 3.721 1 98.81 93 THR A O 1
ATOM 713 N N . VAL A 1 94 ? -13.086 -10.594 4.109 1 98.88 94 VAL A N 1
ATOM 714 C CA . VAL A 1 94 ? -12.797 -10.125 2.758 1 98.88 94 VAL A CA 1
ATOM 715 C C . VAL A 1 94 ? -11.719 -11 2.123 1 98.88 94 VAL A C 1
ATOM 717 O O . VAL A 1 94 ? -10.656 -11.219 2.713 1 98.88 94 VAL A O 1
ATOM 720 N N . LYS A 1 95 ? -11.961 -11.539 0.98 1 98.94 95 LYS A N 1
ATOM 721 C CA . LYS A 1 95 ? -10.969 -12.258 0.187 1 98.94 95 LYS A CA 1
ATOM 722 C C . LYS A 1 95 ? -10.516 -11.43 -1.01 1 98.94 95 LYS A C 1
ATOM 724 O O . LYS A 1 95 ? -11.336 -10.812 -1.691 1 98.94 95 LYS A O 1
ATOM 729 N N . THR A 1 96 ? -9.227 -11.414 -1.205 1 98.88 96 THR A N 1
ATOM 730 C CA . THR A 1 96 ? -8.648 -10.609 -2.273 1 98.88 96 THR A CA 1
ATOM 731 C C . THR A 1 96 ? -7.621 -11.422 -3.064 1 98.88 96 THR A C 1
ATOM 733 O O . THR A 1 96 ? -7.172 -12.477 -2.609 1 98.88 96 THR A O 1
ATOM 736 N N . ARG A 1 97 ? -7.324 -10.898 -4.23 1 98.75 97 ARG A N 1
ATOM 737 C CA . ARG A 1 97 ? -6.34 -11.531 -5.098 1 98.75 97 ARG A CA 1
ATOM 738 C C . ARG A 1 97 ? -5.598 -10.5 -5.938 1 98.75 97 ARG A C 1
ATOM 740 O O . ARG A 1 97 ? -6.152 -9.453 -6.273 1 98.75 97 ARG A O 1
ATOM 747 N N . MET A 1 98 ? -4.391 -10.805 -6.203 1 98.75 98 MET A N 1
ATOM 748 C CA . MET A 1 98 ? -3.617 -10.078 -7.207 1 98.75 98 MET A CA 1
ATOM 749 C C . MET A 1 98 ? -3.041 -11.039 -8.242 1 98.75 98 MET A C 1
ATOM 751 O O . MET A 1 98 ? -2.389 -12.023 -7.891 1 98.75 98 MET A O 1
ATOM 755 N N . GLU A 1 99 ? -3.266 -10.734 -9.484 1 97.94 99 GLU A N 1
ATOM 756 C CA . GLU A 1 99 ? -2.732 -11.523 -10.594 1 97.94 99 GLU A CA 1
ATOM 757 C C . GLU A 1 99 ? -2.633 -10.688 -11.867 1 97.94 99 GLU A C 1
ATOM 759 O O . GLU A 1 99 ? -3.213 -9.602 -11.953 1 97.94 99 GLU A O 1
ATOM 764 N N . MET A 1 100 ? -1.861 -11.242 -12.789 1 96.56 100 MET A N 1
ATOM 765 C CA . MET A 1 100 ? -1.707 -10.555 -14.062 1 96.56 100 MET A CA 1
ATOM 766 C C . MET A 1 100 ? -3.012 -10.57 -14.852 1 96.56 100 MET A C 1
ATOM 768 O O . MET A 1 100 ? -3.605 -11.633 -15.055 1 96.56 100 MET A O 1
ATOM 772 N N . GLU A 1 101 ? -3.443 -9.367 -15.211 1 95.31 101 GLU A N 1
ATOM 773 C CA . GLU A 1 101 ? -4.59 -9.18 -16.094 1 95.31 101 GLU A CA 1
ATOM 774 C C . GLU A 1 101 ? -4.301 -8.109 -17.156 1 95.31 101 GLU A C 1
ATOM 776 O O . GLU A 1 101 ? -4.008 -6.961 -16.812 1 95.31 101 GLU A O 1
ATOM 781 N N . ASP A 1 102 ? -4.316 -8.508 -18.422 1 93.94 102 ASP A N 1
ATOM 782 C CA . ASP A 1 102 ? -4.105 -7.605 -19.547 1 93.94 102 ASP A CA 1
ATOM 783 C C . ASP A 1 102 ? -2.785 -6.852 -19.406 1 93.94 102 ASP A C 1
ATOM 785 O O . ASP A 1 102 ? -2.74 -5.629 -19.547 1 93.94 102 ASP A O 1
ATOM 789 N N . GLY A 1 103 ? -1.771 -7.527 -18.953 1 91.25 103 GLY A N 1
ATOM 790 C CA . GLY A 1 103 ? -0.418 -6.996 -18.938 1 91.25 103 GLY A CA 1
ATOM 791 C C . GLY A 1 103 ? -0.118 -6.195 -17.672 1 91.25 103 GLY A C 1
ATOM 792 O O . GLY A 1 103 ? 0.938 -5.566 -17.578 1 91.25 103 GLY A O 1
ATOM 793 N N . TYR A 1 104 ? -1.085 -6.211 -16.719 1 94.5 104 TYR A N 1
ATOM 794 C CA . TYR A 1 104 ? -0.919 -5.457 -15.484 1 94.5 104 TYR A CA 1
ATOM 795 C C . TYR A 1 104 ? -1.293 -6.305 -14.273 1 94.5 104 TYR A C 1
ATOM 797 O O . TYR A 1 104 ? -2.238 -7.094 -14.328 1 94.5 104 TYR A O 1
ATOM 805 N N . PRO A 1 105 ? -0.464 -6.168 -13.258 1 95.25 105 PRO A N 1
ATOM 806 C CA . PRO A 1 105 ? -0.906 -6.828 -12.023 1 95.25 105 PRO A CA 1
ATOM 807 C C . PRO A 1 105 ? -2.154 -6.184 -11.422 1 95.25 105 PRO A C 1
ATOM 809 O O . PRO A 1 105 ? -2.094 -5.059 -10.93 1 95.25 105 PRO A O 1
ATOM 812 N N . LEU A 1 106 ? -3.232 -6.855 -11.43 1 97.25 106 LEU A N 1
ATOM 813 C CA . LEU A 1 106 ? -4.504 -6.324 -10.953 1 97.25 106 LEU A CA 1
ATOM 814 C C . LEU A 1 106 ? -4.812 -6.832 -9.555 1 97.25 106 LEU A C 1
ATOM 816 O O . LEU A 1 106 ? -4.789 -8.039 -9.305 1 97.25 106 LEU A O 1
ATOM 820 N N . MET A 1 107 ? -5.094 -5.926 -8.609 1 98.31 107 MET A N 1
ATOM 821 C CA . MET A 1 107 ? -5.605 -6.207 -7.273 1 98.31 107 MET A CA 1
ATOM 822 C C . MET A 1 107 ? -7.129 -6.141 -7.25 1 98.31 107 MET A C 1
ATOM 824 O O . MET A 1 107 ? -7.723 -5.18 -7.746 1 98.31 107 MET A O 1
ATOM 828 N N . LYS A 1 108 ? -7.773 -7.168 -6.664 1 98 108 LYS A N 1
ATOM 829 C CA . LYS A 1 108 ? -9.234 -7.145 -6.715 1 98 108 LYS A CA 1
ATOM 830 C C . LYS A 1 108 ? -9.836 -7.77 -5.457 1 98 108 LYS A C 1
ATOM 832 O O . LYS A 1 108 ? -9.203 -8.609 -4.812 1 98 108 LYS A O 1
ATOM 837 N N . LEU A 1 109 ? -11.031 -7.359 -5.219 1 98.69 109 LEU A N 1
ATOM 838 C CA . LEU A 1 109 ? -11.883 -8.039 -4.246 1 98.69 109 LEU A CA 1
ATOM 839 C C . LEU A 1 109 ? -12.523 -9.281 -4.859 1 98.69 109 LEU A C 1
ATOM 841 O O . LEU A 1 109 ? -13.156 -9.203 -5.914 1 98.69 109 LEU A O 1
ATOM 845 N N . VAL A 1 110 ? -12.305 -10.391 -4.195 1 98.69 110 VAL A N 1
ATOM 846 C CA . VAL A 1 110 ? -12.898 -11.641 -4.66 1 98.69 110 VAL A CA 1
ATOM 847 C C . VAL A 1 110 ? -14.273 -11.82 -4.012 1 98.69 110 VAL A C 1
ATOM 849 O O . VAL A 1 110 ? -15.242 -12.172 -4.691 1 98.69 110 VAL A O 1
ATOM 852 N N . SER A 1 111 ? -14.344 -11.547 -2.684 1 98.75 111 SER A N 1
ATOM 853 C CA . SER A 1 111 ? -15.609 -11.656 -1.968 1 98.75 111 SER A CA 1
ATOM 854 C C . SER A 1 111 ? -15.586 -10.859 -0.668 1 98.75 111 SER A C 1
ATOM 856 O O . SER A 1 111 ? -14.508 -10.562 -0.139 1 98.75 111 SER A O 1
ATOM 858 N N . VAL A 1 112 ? -16.781 -10.461 -0.245 1 98.69 112 VAL A N 1
ATOM 859 C CA . VAL A 1 112 ? -17.047 -9.844 1.049 1 98.69 112 VAL A CA 1
ATOM 860 C C . VAL A 1 112 ? -18.188 -10.57 1.749 1 98.69 112 VAL A C 1
ATOM 862 O O . VAL A 1 112 ? -19.312 -10.609 1.237 1 98.69 112 VAL A O 1
ATOM 865 N N . GLU A 1 113 ? -17.891 -11.133 2.885 1 97.12 113 GLU A N 1
ATOM 866 C CA . GLU A 1 113 ? -18.875 -11.992 3.543 1 97.12 113 GLU A CA 1
ATOM 867 C C . GLU A 1 113 ? -19.031 -11.617 5.016 1 97.12 113 GLU A C 1
ATOM 869 O O . GLU A 1 113 ? -18.062 -11.203 5.664 1 97.12 113 GLU A O 1
ATOM 874 N N . MET B 1 1 ? -21.812 -10.672 -4.762 1 89.25 1 MET B N 1
ATOM 875 C CA . MET B 1 1 ? -21.156 -9.719 -5.645 1 89.25 1 MET B CA 1
ATOM 876 C C . MET B 1 1 ? -20.609 -8.531 -4.855 1 89.25 1 MET B C 1
ATOM 878 O O . MET B 1 1 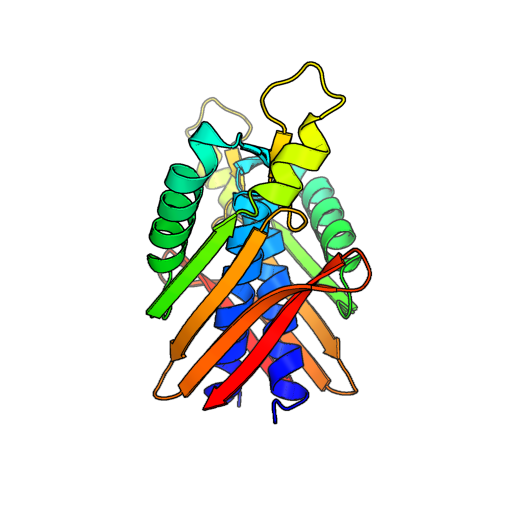? -21.266 -8.055 -3.922 1 89.25 1 MET B O 1
ATOM 882 N N . VAL B 1 2 ? -19.344 -8.125 -5.156 1 96.81 2 VAL B N 1
ATOM 883 C CA . VAL B 1 2 ? -18.75 -6.988 -4.457 1 96.81 2 VAL B CA 1
ATOM 884 C C . VAL B 1 2 ? -19.391 -5.691 -4.949 1 96.81 2 VAL B C 1
ATOM 886 O O . VAL B 1 2 ? -19.656 -5.535 -6.145 1 96.81 2 VAL B O 1
ATOM 889 N N . THR B 1 3 ? -19.688 -4.809 -4.027 1 97.88 3 THR B N 1
ATOM 890 C CA . THR B 1 3 ? -20.391 -3.584 -4.391 1 97.88 3 THR B CA 1
ATOM 891 C C . THR B 1 3 ? -19.406 -2.49 -4.785 1 97.88 3 THR B C 1
ATOM 893 O O . THR B 1 3 ? -18.219 -2.582 -4.484 1 97.88 3 THR B O 1
ATOM 896 N N . ASP B 1 4 ? -19.922 -1.439 -5.418 1 98.19 4 ASP B N 1
ATOM 897 C CA . ASP B 1 4 ? -19.094 -0.318 -5.844 1 98.19 4 ASP B CA 1
ATOM 898 C C . ASP B 1 4 ? -18.469 0.388 -4.645 1 98.19 4 ASP B C 1
ATOM 900 O O . ASP B 1 4 ? -17.266 0.689 -4.645 1 98.19 4 ASP B O 1
ATOM 904 N N . PRO B 1 5 ? -19.281 0.627 -3.57 1 98.62 5 PRO B N 1
ATOM 905 C CA . PRO B 1 5 ? -18.656 1.261 -2.4 1 98.62 5 PRO B CA 1
ATOM 906 C C . PRO B 1 5 ? -17.531 0.42 -1.798 1 98.62 5 PRO B C 1
ATOM 908 O O . PRO B 1 5 ? -16.531 0.965 -1.349 1 98.62 5 PRO B O 1
ATOM 911 N N . GLN B 1 6 ? -17.672 -0.872 -1.81 1 98.81 6 GLN B N 1
ATOM 912 C CA . GLN B 1 6 ? -16.625 -1.756 -1.309 1 98.81 6 GLN B CA 1
ATOM 913 C C . GLN B 1 6 ? -15.367 -1.663 -2.168 1 98.81 6 GLN B C 1
ATOM 915 O O . GLN B 1 6 ? -14.25 -1.551 -1.645 1 98.81 6 GLN B O 1
ATOM 920 N N . THR B 1 7 ? -15.555 -1.608 -3.428 1 98.69 7 THR B N 1
ATOM 921 C CA . THR B 1 7 ? -14.438 -1.499 -4.359 1 98.69 7 THR B CA 1
ATOM 922 C C . THR B 1 7 ? -13.734 -0.154 -4.203 1 98.69 7 THR B C 1
ATOM 924 O O . THR B 1 7 ? -12.508 -0.088 -4.203 1 98.69 7 THR B O 1
ATOM 927 N N . ALA B 1 8 ? -14.492 0.862 -4.059 1 98.69 8 ALA B N 1
ATOM 928 C CA . ALA B 1 8 ? -13.93 2.197 -3.873 1 98.69 8 ALA B CA 1
ATOM 929 C C . ALA B 1 8 ? -13.078 2.262 -2.611 1 98.69 8 ALA B C 1
ATOM 931 O O . ALA B 1 8 ? -12 2.859 -2.613 1 98.69 8 ALA B O 1
ATOM 932 N N . CYS B 1 9 ? -13.539 1.652 -1.588 1 98.88 9 CYS B N 1
ATOM 933 C CA . CYS B 1 9 ? -12.797 1.624 -0.331 1 98.88 9 CYS B CA 1
ATOM 934 C C . CYS B 1 9 ? -11.516 0.81 -0.47 1 98.88 9 CYS B C 1
ATOM 936 O O . CYS B 1 9 ? -10.477 1.186 0.072 1 98.88 9 CYS B O 1
ATOM 938 N N . PHE B 1 10 ? -11.602 -0.262 -1.18 1 98.88 10 PHE B N 1
ATOM 939 C CA . PHE B 1 10 ? -10.438 -1.093 -1.468 1 98.88 10 PHE B CA 1
ATOM 940 C C . PHE B 1 10 ? -9.375 -0.297 -2.221 1 98.88 10 PHE B C 1
ATOM 942 O O . PHE B 1 10 ? -8.203 -0.292 -1.837 1 98.88 10 PHE B O 1
ATOM 949 N N . GLU B 1 11 ? -9.766 0.451 -3.174 1 98.75 11 GLU B N 1
ATOM 950 C CA . GLU B 1 11 ? -8.875 1.292 -3.961 1 98.75 11 GLU B CA 1
ATOM 951 C C . GLU B 1 11 ? -8.227 2.373 -3.098 1 98.75 11 GLU B C 1
ATOM 953 O O . GLU B 1 11 ? -7.051 2.688 -3.264 1 98.75 11 GLU B O 1
ATOM 958 N N . ALA B 1 12 ? -9.023 2.908 -2.246 1 98.81 12 ALA B N 1
ATOM 959 C CA . ALA B 1 12 ? -8.5 3.926 -1.341 1 98.81 12 ALA B CA 1
ATOM 960 C C . ALA B 1 1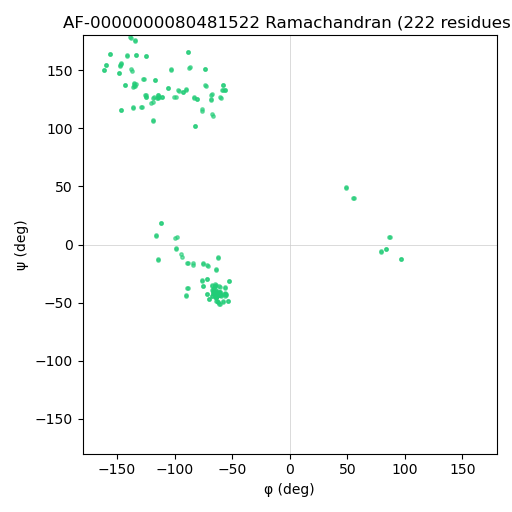2 ? -7.402 3.354 -0.45 1 98.81 12 ALA B C 1
ATOM 962 O O . ALA B 1 12 ? -6.371 3.996 -0.24 1 98.81 12 ALA B O 1
ATOM 963 N N . GLY B 1 13 ? -7.621 2.131 0.051 1 98.69 13 GLY B N 1
ATOM 964 C CA . GLY B 1 13 ? -6.605 1.473 0.857 1 98.69 13 GLY B CA 1
ATOM 965 C C . GLY B 1 13 ? -5.309 1.238 0.107 1 98.69 13 GLY B C 1
ATOM 966 O O . GLY B 1 13 ? -4.223 1.499 0.635 1 98.69 13 GLY B O 1
ATOM 967 N N . ILE B 1 14 ? -5.41 0.806 -1.098 1 98.62 14 ILE B N 1
ATOM 968 C CA . ILE B 1 14 ? -4.234 0.547 -1.92 1 98.62 14 ILE B CA 1
ATOM 969 C C . ILE B 1 14 ? -3.367 1.804 -1.994 1 98.62 14 ILE B C 1
ATOM 971 O O . ILE B 1 14 ? -2.145 1.732 -1.852 1 98.62 14 ILE B O 1
ATOM 975 N N . LYS B 1 15 ? -3.953 2.943 -2.17 1 98.31 15 LYS B N 1
ATOM 976 C CA . LYS B 1 15 ? -3.225 4.195 -2.35 1 98.31 15 LYS B CA 1
ATOM 977 C C . LYS B 1 15 ? -2.498 4.598 -1.07 1 98.31 15 LYS B C 1
ATOM 979 O O . LYS B 1 15 ? -1.381 5.117 -1.121 1 98.31 15 LYS B O 1
ATOM 984 N N . PHE B 1 16 ? -3.111 4.305 0.097 1 98.06 16 PHE B N 1
ATOM 985 C CA . PHE B 1 16 ? -2.432 4.609 1.351 1 98.06 16 PHE B CA 1
ATOM 986 C C . PHE B 1 16 ? -1.244 3.676 1.561 1 98.06 16 PHE B C 1
ATOM 988 O O . PHE B 1 16 ? -0.161 4.117 1.948 1 98.06 16 PHE B O 1
ATOM 995 N N . GLY B 1 17 ? -1.509 2.357 1.33 1 97.62 17 GLY B N 1
ATOM 996 C CA . GLY B 1 17 ? -0.376 1.447 1.404 1 97.62 17 GLY B CA 1
ATOM 997 C C . GLY B 1 17 ? 0.759 1.831 0.474 1 97.62 17 GLY B C 1
ATOM 998 O O . GLY B 1 17 ? 1.928 1.798 0.866 1 97.62 17 GLY B O 1
ATOM 999 N N . THR B 1 18 ? 0.406 2.23 -0.764 1 97.94 18 THR B N 1
ATOM 1000 C CA . THR B 1 18 ? 1.385 2.676 -1.75 1 97.94 18 THR B CA 1
ATOM 1001 C C . THR B 1 18 ? 2.143 3.9 -1.244 1 97.94 18 THR B C 1
ATOM 1003 O O . THR B 1 18 ? 3.375 3.898 -1.197 1 97.94 18 THR B O 1
ATOM 1006 N N . LEU B 1 19 ? 1.397 4.895 -0.813 1 98.38 19 LEU B N 1
ATOM 1007 C CA . LEU B 1 19 ? 2.014 6.141 -0.372 1 98.38 19 LEU B CA 1
ATOM 1008 C C . LEU B 1 19 ? 2.992 5.891 0.771 1 98.38 19 LEU B C 1
ATOM 1010 O O . LEU B 1 19 ? 4.145 6.324 0.712 1 98.38 19 LEU B O 1
ATOM 1014 N N . TYR B 1 20 ? 2.59 5.184 1.747 1 97.75 20 TYR B N 1
ATOM 1015 C CA . TYR B 1 20 ? 3.4 5.012 2.947 1 97.75 20 TYR B CA 1
ATOM 1016 C C . TYR B 1 20 ? 4.66 4.207 2.645 1 97.75 20 TYR B C 1
ATOM 1018 O O . TYR B 1 20 ? 5.77 4.629 2.973 1 97.75 20 TYR B O 1
ATOM 1026 N N . HIS B 1 21 ? 4.562 3.145 1.918 1 97 21 HIS B N 1
ATOM 1027 C CA . HIS B 1 21 ? 5.699 2.24 1.775 1 97 21 HIS B CA 1
ATOM 1028 C C . HIS B 1 21 ? 6.586 2.65 0.605 1 97 21 HIS B C 1
ATOM 1030 O O . HIS B 1 21 ? 7.738 2.221 0.515 1 97 21 HIS B O 1
ATOM 1036 N N . GLN B 1 22 ? 5.984 3.52 -0.252 1 96.62 22 GLN B N 1
ATOM 1037 C CA . GLN B 1 22 ? 6.824 4.086 -1.301 1 96.62 22 GLN B CA 1
ATOM 1038 C C . GLN B 1 22 ? 7.758 5.156 -0.739 1 96.62 22 GLN B C 1
ATOM 1040 O O . GLN B 1 22 ? 8.906 5.277 -1.177 1 96.62 22 GLN B O 1
ATOM 1045 N N . PHE B 1 23 ? 7.223 5.875 0.228 1 97.75 23 PHE B N 1
ATOM 1046 C CA . PHE B 1 23 ? 7.953 7.094 0.558 1 97.75 23 PHE B CA 1
ATOM 1047 C C . PHE B 1 23 ? 8.523 7.023 1.971 1 97.75 23 PHE B C 1
ATOM 1049 O O . PHE B 1 23 ? 9.336 7.855 2.361 1 97.75 23 PHE B O 1
ATOM 1056 N N . ALA B 1 24 ? 8.062 6.035 2.746 1 96.12 24 ALA B N 1
ATOM 1057 C CA . ALA B 1 24 ? 8.672 5.859 4.062 1 96.12 24 ALA B CA 1
ATOM 1058 C C . ALA B 1 24 ? 10.188 5.664 3.939 1 96.12 24 ALA B C 1
ATOM 1060 O O . ALA B 1 24 ? 10.656 4.93 3.066 1 96.12 24 ALA B O 1
ATOM 1061 N N . GLY B 1 25 ? 10.977 6.406 4.773 1 97.19 25 GLY B N 1
ATOM 1062 C CA . GLY B 1 25 ? 12.43 6.309 4.75 1 97.19 25 GLY B CA 1
ATOM 1063 C C . GLY B 1 25 ? 13.086 7.383 3.908 1 97.19 25 GLY B C 1
ATOM 1064 O O . GLY B 1 25 ? 14.305 7.551 3.949 1 97.19 25 GLY B O 1
ATOM 1065 N N . THR B 1 26 ? 12.281 8.086 3.107 1 97.81 26 THR B N 1
ATOM 1066 C CA . THR B 1 26 ? 12.812 9.172 2.293 1 97.81 26 THR B CA 1
ATOM 1067 C C . THR B 1 26 ? 13.453 10.242 3.17 1 97.81 26 THR B C 1
ATOM 1069 O O . THR B 1 26 ? 12.844 10.711 4.129 1 97.81 26 THR B O 1
ATOM 1072 N N . PRO B 1 27 ? 14.664 10.57 2.91 1 98.38 27 PRO B N 1
ATOM 1073 C CA . PRO B 1 27 ? 15.234 11.695 3.648 1 98.38 27 PRO B CA 1
ATOM 1074 C C . PRO B 1 27 ? 14.438 12.984 3.471 1 98.38 27 PRO B C 1
ATOM 1076 O O . PRO B 1 27 ? 14.07 13.344 2.346 1 98.38 27 PRO B O 1
ATOM 1079 N N . VAL B 1 28 ? 14.156 13.688 4.621 1 98.44 28 VAL B N 1
ATOM 1080 C CA . VAL B 1 28 ? 13.352 14.906 4.559 1 98.44 28 VAL B CA 1
ATOM 1081 C C . VAL B 1 28 ? 13.875 15.93 5.562 1 98.44 28 VAL B C 1
ATOM 1083 O O . VAL B 1 28 ? 14.273 15.57 6.676 1 98.44 28 VAL B O 1
ATOM 1086 N N . SER B 1 29 ? 13.945 17.094 5.148 1 97.81 29 SER B N 1
ATOM 1087 C CA . SER B 1 29 ? 14.297 18.25 5.949 1 97.81 29 SER B CA 1
ATOM 1088 C C . SER B 1 29 ? 13.219 19.328 5.855 1 97.81 29 SER B C 1
ATOM 1090 O O . SER B 1 29 ? 12.328 19.25 5.004 1 97.81 29 SER B O 1
ATOM 1092 N N . PRO B 1 30 ? 13.234 20.281 6.82 1 96.88 30 PRO B N 1
ATOM 1093 C CA . PRO B 1 30 ? 12.297 21.406 6.684 1 96.88 30 PRO B CA 1
ATOM 1094 C C . PRO B 1 30 ? 12.391 22.094 5.324 1 96.88 30 PRO B C 1
ATOM 1096 O O . PRO B 1 30 ? 11.367 22.516 4.77 1 96.88 30 PRO B O 1
ATOM 1099 N N . GLU B 1 31 ? 13.555 22.094 4.758 1 96.75 31 GLU B N 1
ATOM 1100 C CA . GLU B 1 31 ? 13.773 22.781 3.49 1 96.75 31 GLU B CA 1
ATOM 1101 C C . GLU B 1 31 ? 13.195 21.984 2.322 1 96.75 31 GLU B C 1
ATOM 1103 O O . GLU B 1 31 ? 12.727 22.562 1.341 1 96.75 31 GLU B O 1
ATOM 1108 N N . SER B 1 32 ? 13.203 20.656 2.445 1 98.19 32 SER B N 1
ATOM 1109 C CA . SER B 1 32 ? 12.789 19.828 1.327 1 98.19 32 SER B CA 1
ATOM 1110 C C . SER B 1 32 ? 11.344 19.375 1.484 1 98.19 32 SER B C 1
ATOM 1112 O O . 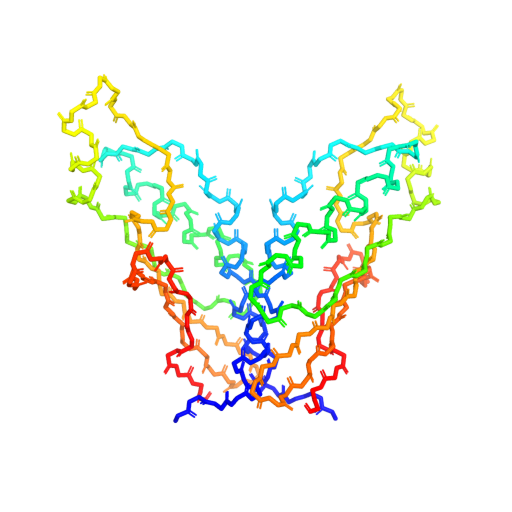SER B 1 32 ? 10.789 18.734 0.589 1 98.19 32 SER B O 1
ATOM 1114 N N . ALA B 1 33 ? 10.719 19.719 2.562 1 98.38 33 ALA B N 1
ATOM 1115 C CA . ALA B 1 33 ? 9.406 19.172 2.922 1 98.38 33 ALA B CA 1
ATOM 1116 C C . ALA B 1 33 ? 8.367 19.531 1.865 1 98.38 33 ALA B C 1
ATOM 1118 O O . ALA B 1 33 ? 7.602 18.672 1.427 1 98.38 33 ALA B O 1
ATOM 1119 N N . ARG B 1 34 ? 8.398 20.703 1.407 1 98.25 34 ARG B N 1
ATOM 1120 C CA . ARG B 1 34 ? 7.352 21.156 0.503 1 98.25 34 ARG B CA 1
ATOM 1121 C C . ARG B 1 34 ? 7.48 20.5 -0.867 1 98.25 34 ARG B C 1
ATOM 1123 O O . ARG B 1 34 ? 6.48 20.109 -1.467 1 98.25 34 ARG B O 1
ATOM 1130 N N . SER B 1 35 ? 8.672 20.406 -1.348 1 98.56 35 SER B N 1
ATOM 1131 C CA . SER B 1 35 ? 8.859 19.734 -2.633 1 98.56 35 SER B CA 1
ATOM 1132 C C . SER B 1 35 ? 8.5 18.25 -2.541 1 98.56 35 SER B C 1
ATOM 1134 O O . SER B 1 35 ? 7.949 17.688 -3.484 1 98.56 35 SER B O 1
ATOM 1136 N N . LEU B 1 36 ? 8.789 17.672 -1.418 1 98.75 36 LEU B N 1
ATOM 1137 C CA . LEU B 1 36 ? 8.438 16.281 -1.222 1 98.75 36 LEU B CA 1
ATOM 1138 C C . LEU B 1 36 ? 6.918 16.109 -1.179 1 98.75 36 LEU B C 1
ATOM 1140 O O . LEU B 1 36 ? 6.383 15.164 -1.768 1 98.75 36 LEU B O 1
ATOM 1144 N N . GLU B 1 37 ? 6.199 16.984 -0.54 1 98.88 37 GLU B N 1
ATOM 1145 C CA . GLU B 1 37 ? 4.742 16.969 -0.533 1 98.88 37 GLU B CA 1
ATOM 1146 C C . GLU B 1 37 ? 4.184 16.938 -1.952 1 98.88 37 GLU B C 1
ATOM 1148 O O . GLU B 1 37 ? 3.355 16.078 -2.279 1 98.88 37 GLU B O 1
ATOM 1153 N N . ARG B 1 38 ? 4.723 17.812 -2.695 1 98.69 38 ARG B N 1
ATOM 1154 C CA . ARG B 1 38 ? 4.238 17.938 -4.066 1 98.69 38 ARG B CA 1
ATOM 1155 C C . ARG B 1 38 ? 4.52 16.672 -4.867 1 98.69 38 ARG B C 1
ATOM 1157 O O . ARG B 1 38 ? 3.66 16.188 -5.605 1 98.69 38 ARG B O 1
ATOM 1164 N N . ALA B 1 39 ? 5.707 16.188 -4.711 1 98.62 39 ALA B N 1
ATOM 1165 C CA . ALA B 1 39 ? 6.09 14.969 -5.418 1 98.62 39 ALA B CA 1
ATOM 1166 C C . ALA B 1 39 ? 5.203 13.797 -5.012 1 98.62 39 ALA B C 1
ATOM 1168 O O . ALA B 1 39 ? 4.77 13.016 -5.863 1 98.62 39 ALA B O 1
ATOM 1169 N N . MET B 1 40 ? 4.91 13.664 -3.744 1 98.75 40 MET B N 1
ATOM 1170 C CA . MET B 1 40 ? 4.055 12.594 -3.242 1 98.75 40 MET B CA 1
ATOM 1171 C C . MET B 1 40 ? 2.641 12.719 -3.797 1 98.75 40 MET B C 1
ATOM 1173 O O . MET B 1 40 ? 2.064 11.734 -4.266 1 98.75 40 MET B O 1
ATOM 1177 N N . GLU B 1 41 ? 2.107 13.891 -3.783 1 98.88 41 GLU B N 1
ATOM 1178 C CA . GLU B 1 41 ? 0.75 14.148 -4.254 1 98.88 41 GLU B CA 1
ATOM 1179 C C . GLU B 1 41 ? 0.606 13.82 -5.734 1 98.88 41 GLU B C 1
ATOM 1181 O O . GLU B 1 41 ? -0.288 13.062 -6.125 1 98.88 41 GLU B O 1
ATOM 1186 N N . GLU B 1 42 ? 1.541 14.336 -6.5 1 98.69 42 GLU B N 1
ATOM 1187 C CA . GLU B 1 42 ? 1.48 14.109 -7.941 1 98.69 42 GLU B CA 1
ATOM 1188 C C . GLU B 1 42 ? 1.688 12.633 -8.281 1 98.69 42 GLU B C 1
ATOM 1190 O O . GLU B 1 42 ? 1.042 12.102 -9.188 1 98.69 42 GLU B O 1
ATOM 1195 N N . SER B 1 43 ? 2.551 12.008 -7.562 1 98.38 43 SER B N 1
ATOM 1196 C CA . SER B 1 43 ? 2.834 10.594 -7.789 1 98.38 43 SER B CA 1
ATOM 1197 C C . SER B 1 43 ? 1.606 9.734 -7.52 1 98.38 43 SER B C 1
ATOM 1199 O O 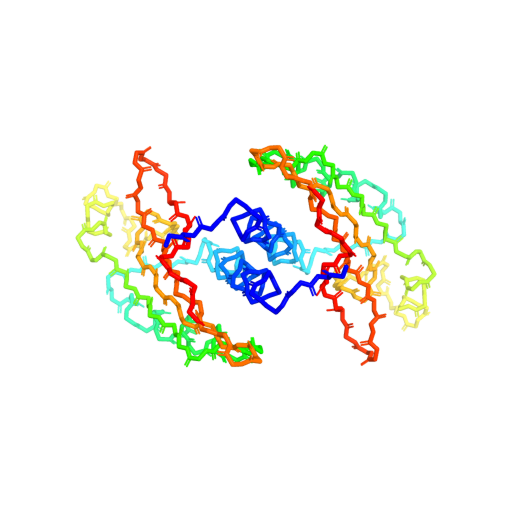. SER B 1 43 ? 1.229 8.906 -8.344 1 98.38 43 SER B O 1
ATOM 1201 N N . ILE B 1 44 ? 0.935 9.922 -6.379 1 98.5 44 ILE B N 1
ATOM 1202 C CA . ILE B 1 44 ? -0.194 9.086 -5.977 1 98.5 44 ILE B CA 1
ATOM 1203 C C . ILE B 1 44 ? -1.402 9.391 -6.859 1 98.5 44 ILE B C 1
ATOM 1205 O O . ILE B 1 44 ? -2.193 8.5 -7.172 1 98.5 44 ILE B O 1
ATOM 1209 N N . GLU B 1 45 ? -1.545 10.594 -7.367 1 98.5 45 GLU B N 1
ATOM 1210 C CA . GLU B 1 45 ? -2.682 11.008 -8.188 1 98.5 45 GLU B CA 1
ATOM 1211 C C . GLU B 1 45 ? -2.629 10.352 -9.562 1 98.5 45 GLU B C 1
ATOM 1213 O O . GLU B 1 45 ? -3.625 10.344 -10.289 1 98.5 45 GLU B O 1
ATOM 1218 N N . ASN B 1 46 ? -1.457 9.852 -9.961 1 97.44 46 ASN B N 1
ATOM 1219 C CA . ASN B 1 46 ? -1.353 9.086 -11.203 1 97.44 46 ASN B CA 1
ATOM 1220 C C . ASN B 1 46 ? -2.166 7.797 -11.133 1 97.44 46 ASN B C 1
ATOM 1222 O O . ASN B 1 46 ? -2.477 7.199 -12.172 1 97.44 46 ASN B O 1
ATOM 1226 N N . GLN B 1 47 ? -2.451 7.34 -9.914 1 96.31 47 GLN B N 1
ATOM 1227 C CA . GLN B 1 47 ? -3.111 6.047 -9.758 1 96.31 47 GLN B CA 1
ATOM 1228 C C . GLN B 1 47 ? -4.582 6.129 -10.156 1 96.31 47 GLN B C 1
ATOM 1230 O O . GLN B 1 47 ? -5.234 7.152 -9.945 1 96.31 47 GLN B O 1
ATOM 1235 N N . PRO B 1 48 ? -5.09 5.059 -10.609 1 95.44 48 PRO B N 1
ATOM 1236 C CA . PRO B 1 48 ? -6.492 5.062 -11.031 1 95.44 48 PRO B CA 1
ATOM 1237 C C . PRO B 1 48 ? -7.445 5.465 -9.914 1 95.44 48 PRO B C 1
ATOM 1239 O O . PRO B 1 48 ? -7.215 5.125 -8.75 1 95.44 48 PRO B O 1
ATOM 1242 N N . TYR B 1 49 ? -8.43 6.32 -10.281 1 97.94 49 TYR B N 1
ATOM 1243 C CA . TYR B 1 49 ? -9.594 6.664 -9.461 1 97.94 49 TYR B CA 1
ATOM 1244 C C . TYR B 1 49 ? -9.219 7.684 -8.398 1 97.94 49 TYR B C 1
ATOM 1246 O O . TYR B 1 49 ? -10.07 8.109 -7.613 1 97.94 49 TYR B O 1
ATOM 1254 N N . CYS B 1 50 ? -7.922 8.008 -8.289 1 98.38 50 CYS B N 1
ATOM 1255 C CA . CYS B 1 50 ? -7.523 9.023 -7.316 1 98.38 50 CYS B CA 1
ATOM 1256 C C . CYS B 1 50 ? -7.855 10.422 -7.824 1 98.38 50 CYS B C 1
ATOM 1258 O O . CYS B 1 50 ? -7.242 10.898 -8.773 1 98.38 50 CYS B O 1
ATOM 1260 N N . GLU B 1 51 ? -8.734 11.078 -7.152 1 98.56 51 GLU B N 1
ATOM 1261 C CA . GLU B 1 51 ? -9.172 12.398 -7.59 1 98.56 51 GLU B CA 1
ATOM 1262 C C . GLU B 1 51 ? -8.281 13.5 -7.012 1 98.56 51 GLU B C 1
ATOM 1264 O O . GLU B 1 51 ? -8 14.5 -7.68 1 98.56 51 GLU B O 1
ATOM 1269 N N . SER B 1 52 ? -7.887 13.266 -5.777 1 98.75 52 SER B N 1
ATOM 1270 C CA . SER B 1 52 ? -7.004 14.242 -5.152 1 98.75 52 SER B CA 1
ATOM 1271 C C . SER B 1 52 ? -6.281 13.648 -3.949 1 98.75 52 SER B C 1
ATOM 1273 O O . SER B 1 52 ? -6.801 12.742 -3.291 1 98.75 52 SER B O 1
ATOM 1275 N N . VAL B 1 53 ? -5.117 14.141 -3.715 1 98.81 53 VAL B N 1
ATOM 1276 C CA . VAL B 1 53 ? -4.297 13.82 -2.551 1 98.81 53 VAL B CA 1
ATOM 1277 C C . VAL B 1 53 ? -3.705 15.102 -1.971 1 98.81 53 VAL B C 1
ATOM 1279 O O . VAL B 1 53 ? -3.254 15.977 -2.715 1 98.81 53 VAL B O 1
ATOM 1282 N N . SER B 1 54 ? -3.76 15.188 -0.7 1 98.88 54 SER B N 1
ATOM 1283 C CA . SER B 1 54 ? -3.082 16.266 0.018 1 98.88 54 SER B CA 1
ATOM 1284 C C . SER B 1 54 ? -2.141 15.711 1.083 1 98.88 54 SER B C 1
ATOM 1286 O O . SER B 1 54 ? -2.545 14.898 1.913 1 98.88 54 SER B O 1
ATOM 1288 N N . VAL B 1 55 ? -0.923 16.141 1.02 1 98.88 55 VAL B N 1
ATOM 1289 C CA . VAL B 1 55 ? 0.093 15.742 1.988 1 98.88 55 VAL B CA 1
ATOM 1290 C C . VAL B 1 55 ? 0.603 16.969 2.734 1 98.88 55 VAL B C 1
ATOM 1292 O O . VAL B 1 55 ? 0.973 17.969 2.113 1 98.88 55 VAL B O 1
ATOM 1295 N N . ASP B 1 56 ? 0.534 16.859 3.977 1 98.81 56 ASP B N 1
ATOM 1296 C CA . ASP B 1 56 ? 1.078 17.906 4.832 1 98.81 56 ASP B CA 1
ATOM 1297 C C . ASP B 1 56 ? 2.199 17.375 5.719 1 98.81 56 ASP B C 1
ATOM 1299 O O . ASP B 1 56 ? 1.945 16.625 6.66 1 98.81 56 ASP B O 1
ATOM 1303 N N . ILE B 1 57 ? 3.383 17.766 5.379 1 98.69 57 ILE B N 1
ATOM 1304 C CA . ILE B 1 57 ? 4.512 17.406 6.234 1 98.69 57 ILE B CA 1
ATOM 1305 C C . ILE B 1 57 ? 4.621 18.406 7.383 1 98.69 57 ILE B C 1
ATOM 1307 O O . ILE B 1 57 ? 4.746 19.609 7.156 1 98.69 57 ILE B O 1
ATOM 1311 N N . LEU B 1 58 ? 4.648 17.906 8.523 1 98.38 58 LEU B N 1
ATOM 1312 C CA . LEU B 1 58 ? 4.496 18.703 9.734 1 98.38 58 LEU B CA 1
ATOM 1313 C C . LEU B 1 58 ? 5.824 19.344 10.141 1 98.38 58 LEU B C 1
ATOM 1315 O O . LEU B 1 58 ? 6.652 18.688 10.789 1 98.38 58 LEU B O 1
ATOM 1319 N N . GLY B 1 59 ? 5.945 20.578 9.844 1 97.06 59 GLY B N 1
ATOM 1320 C CA . GLY B 1 59 ? 7.18 21.297 10.102 1 97.06 59 GLY B CA 1
ATOM 1321 C C . GLY B 1 59 ? 7.598 21.266 11.562 1 97.06 59 GLY B C 1
ATOM 1322 O O . GLY B 1 59 ? 8.766 21.016 11.875 1 97.06 59 GLY B O 1
ATOM 1323 N N . ASP B 1 60 ? 6.656 21.438 12.43 1 96.88 60 ASP B N 1
ATOM 1324 C CA . ASP B 1 60 ? 6.953 21.469 13.852 1 96.88 60 ASP B CA 1
ATOM 1325 C C . ASP B 1 60 ? 7.48 20.109 14.328 1 96.88 60 ASP B C 1
ATOM 1327 O O . ASP B 1 60 ? 8.406 20.047 15.141 1 96.88 60 ASP B O 1
ATOM 1331 N N . ALA B 1 61 ? 6.883 19.078 13.852 1 96.25 61 ALA B N 1
ATOM 1332 C CA . ALA B 1 61 ? 7.328 17.734 14.227 1 96.25 61 ALA B CA 1
ATOM 1333 C C . ALA B 1 61 ? 8.742 17.469 13.727 1 96.25 61 ALA B C 1
ATOM 1335 O O . ALA B 1 61 ? 9.555 16.859 14.43 1 96.25 61 ALA B O 1
ATOM 1336 N N . LEU B 1 62 ? 9.039 17.938 12.523 1 96.75 62 LEU B N 1
ATOM 1337 C CA . LEU B 1 62 ? 10.375 17.781 11.961 1 96.75 62 LEU B CA 1
ATOM 1338 C C . LEU B 1 62 ? 11.406 18.547 12.789 1 96.75 62 LEU B C 1
ATOM 1340 O O . LEU B 1 62 ? 12.469 18 13.117 1 96.75 62 LEU B O 1
ATOM 1344 N N . GLU B 1 63 ? 11.062 19.719 13.102 1 96.44 63 GLU B N 1
ATOM 1345 C CA . GLU B 1 63 ? 11.984 20.547 13.883 1 96.44 63 GLU B CA 1
ATOM 1346 C C . GLU B 1 63 ? 12.273 19.922 15.242 1 96.44 63 GLU B C 1
ATOM 1348 O O . GLU B 1 63 ? 13.414 19.906 15.695 1 96.44 63 GLU B O 1
ATOM 1353 N N . ALA B 1 64 ? 11.273 19.438 15.875 1 96.56 64 ALA B N 1
ATOM 1354 C CA . ALA B 1 64 ? 11.422 18.797 17.188 1 96.56 64 ALA B CA 1
ATOM 1355 C C . ALA B 1 64 ? 12.336 17.578 17.094 1 96.56 64 ALA B C 1
ATOM 1357 O O . ALA B 1 64 ? 13.156 17.344 17.984 1 96.56 64 ALA B O 1
ATOM 1358 N N . GLU B 1 65 ? 12.164 16.828 16.031 1 96.25 65 GLU B N 1
ATOM 1359 C CA . GLU B 1 65 ? 12.984 15.641 15.82 1 96.25 65 GLU B CA 1
ATOM 1360 C C . GLU B 1 65 ? 14.445 16.016 15.617 1 96.25 65 GLU B C 1
ATOM 1362 O O . GLU B 1 65 ? 15.344 15.305 16.078 1 96.25 65 GLU B O 1
ATOM 1367 N N . LEU B 1 66 ? 14.648 17.109 15.008 1 96.94 66 LEU B N 1
ATOM 1368 C CA . LEU B 1 66 ? 15.992 17.469 14.578 1 96.94 66 LEU B CA 1
ATOM 1369 C C . LEU B 1 66 ? 16.672 18.344 15.625 1 96.94 66 LEU B C 1
ATOM 1371 O O . LEU B 1 66 ? 17.875 18.594 15.539 1 96.94 66 LEU B O 1
ATOM 1375 N N . ALA B 1 67 ? 15.953 18.766 16.609 1 95.19 67 ALA B N 1
ATOM 1376 C CA . ALA B 1 67 ? 16.453 19.719 17.609 1 95.19 67 ALA B CA 1
ATOM 1377 C C . ALA B 1 67 ? 17.719 19.188 18.281 1 95.19 67 ALA B C 1
ATOM 1379 O O . ALA B 1 67 ? 18.656 19.953 18.516 1 95.19 67 ALA B O 1
ATOM 1380 N N . ASP B 1 68 ? 17.797 17.875 18.531 1 91.81 68 ASP B N 1
ATOM 1381 C CA . ASP B 1 68 ? 18.953 17.328 19.234 1 91.81 68 ASP B CA 1
ATOM 1382 C C . ASP B 1 68 ? 19.797 16.453 18.328 1 91.81 68 ASP B C 1
ATOM 1384 O O . ASP B 1 68 ? 20.562 15.625 18.797 1 91.81 68 ASP B O 1
ATOM 1388 N N . SER B 1 69 ? 19.578 16.656 17.062 1 90.81 69 SER B N 1
ATOM 1389 C CA . SER B 1 69 ? 20.281 15.82 16.094 1 90.81 69 SER B CA 1
ATOM 1390 C C . SER B 1 69 ? 21.438 16.594 15.453 1 90.81 69 SER B C 1
ATOM 1392 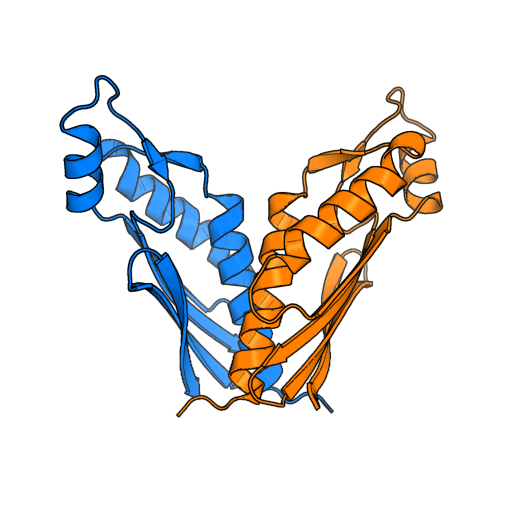O O . SER B 1 69 ? 21.391 17.812 15.344 1 90.81 69 SER B O 1
ATOM 1394 N N . THR B 1 70 ? 22.375 15.891 15.102 1 93.94 70 THR B N 1
ATOM 1395 C CA . THR B 1 70 ? 23.484 16.469 14.344 1 93.94 70 THR B CA 1
ATOM 1396 C C . THR B 1 70 ? 23.141 16.516 12.859 1 93.94 70 THR B C 1
ATOM 1398 O O . THR B 1 70 ? 23.797 17.234 12.094 1 93.94 70 THR B O 1
ATOM 1401 N N . ALA B 1 71 ? 22.188 15.758 12.523 1 93.19 71 ALA B N 1
ATOM 1402 C CA . ALA B 1 71 ? 21.766 15.727 11.125 1 93.19 71 ALA B CA 1
ATOM 1403 C C . ALA B 1 71 ? 20.734 16.812 10.844 1 93.19 71 ALA B C 1
ATOM 1405 O O . ALA B 1 71 ? 20.016 17.25 11.75 1 93.19 71 ALA B O 1
ATOM 1406 N N . ASP B 1 72 ? 20.719 17.25 9.594 1 95.75 72 ASP B N 1
ATOM 1407 C CA . ASP B 1 72 ? 19.766 18.266 9.188 1 95.75 72 ASP B CA 1
ATOM 1408 C C . ASP B 1 72 ? 18.547 17.641 8.5 1 95.75 72 ASP B C 1
ATOM 1410 O O . ASP B 1 72 ? 17.734 18.344 7.906 1 95.75 72 ASP B O 1
ATOM 1414 N N . TYR B 1 73 ? 18.547 16.391 8.531 1 97.88 73 TYR B N 1
ATOM 1415 C CA . TYR B 1 73 ? 17.422 15.656 7.949 1 97.88 73 TYR B CA 1
ATOM 1416 C C . TYR B 1 73 ? 17.062 14.445 8.797 1 97.88 73 TYR B C 1
ATOM 1418 O O . TYR B 1 73 ? 17.812 14.055 9.688 1 97.88 73 TYR B O 1
ATOM 1426 N N . THR B 1 74 ? 15.859 13.914 8.602 1 97.75 74 THR B N 1
ATOM 1427 C CA . THR B 1 74 ? 15.414 12.648 9.164 1 97.75 74 THR B CA 1
ATOM 1428 C C . THR B 1 74 ? 14.719 11.797 8.109 1 97.75 74 THR B C 1
ATOM 1430 O O . THR B 1 74 ? 14.656 12.18 6.938 1 97.75 74 THR B O 1
ATOM 1433 N N . GLU B 1 75 ? 14.352 10.609 8.445 1 98 75 GLU B N 1
ATOM 1434 C CA . GLU B 1 75 ? 13.617 9.734 7.539 1 98 75 GLU B CA 1
ATOM 1435 C C . GLU B 1 75 ? 12.109 9.93 7.691 1 98 75 GLU B C 1
ATOM 1437 O O . GLU B 1 75 ? 11.586 9.914 8.805 1 98 75 GLU B O 1
ATOM 1442 N N . LEU B 1 76 ? 11.422 10.07 6.551 1 98.44 76 LEU B N 1
ATOM 1443 C CA . LEU B 1 76 ? 9.984 10.297 6.559 1 98.44 76 LEU B CA 1
ATOM 1444 C C . LEU B 1 76 ? 9.234 9.07 7.066 1 98.44 76 LEU B C 1
ATOM 1446 O O . LEU B 1 76 ? 9.523 7.949 6.641 1 98.44 76 LEU B O 1
ATOM 1450 N N . THR B 1 77 ? 8.367 9.305 8.008 1 97 77 THR B N 1
ATOM 1451 C CA . THR B 1 77 ? 7.402 8.312 8.461 1 97 77 THR B CA 1
ATOM 1452 C C . THR B 1 77 ? 6.039 8.953 8.695 1 97 77 THR B C 1
ATOM 1454 O O . THR B 1 77 ? 5.883 10.164 8.547 1 97 77 THR B O 1
ATOM 1457 N N . GLY B 1 78 ? 5.09 8.148 9.07 1 97.06 78 GLY B N 1
ATOM 1458 C CA . GLY B 1 78 ? 3.752 8.641 9.352 1 97.06 78 GLY B CA 1
ATOM 1459 C C . GLY B 1 78 ? 3.707 9.617 10.508 1 97.06 78 GLY B C 1
ATOM 1460 O O . GLY B 1 78 ? 2.723 10.336 10.68 1 97.06 78 GLY B O 1
ATOM 1461 N N . ARG B 1 79 ? 4.793 9.719 11.227 1 96.62 79 ARG B N 1
ATOM 1462 C CA . ARG B 1 79 ? 4.852 10.625 12.375 1 96.62 79 ARG B CA 1
ATOM 1463 C C . ARG B 1 79 ? 4.98 12.07 11.922 1 96.62 79 ARG B C 1
ATOM 1465 O O . ARG B 1 79 ? 4.664 12.992 12.672 1 96.62 79 ARG B O 1
ATOM 1472 N N . PHE B 1 80 ? 5.344 12.25 10.695 1 98.06 80 PHE B N 1
ATOM 1473 C CA . PHE B 1 80 ? 5.715 13.602 10.281 1 98.06 80 PHE B CA 1
ATOM 1474 C C . PHE B 1 80 ? 4.754 14.133 9.227 1 98.06 80 PHE B C 1
ATOM 1476 O O . PHE B 1 80 ? 5.027 15.148 8.586 1 98.06 80 PHE B O 1
ATOM 1483 N N . MET B 1 81 ? 3.652 13.352 8.992 1 98.62 81 MET B N 1
ATOM 1484 C CA . MET B 1 81 ? 2.795 13.859 7.926 1 98.62 81 MET B CA 1
ATOM 1485 C C . MET B 1 81 ? 1.333 13.523 8.195 1 98.62 81 MET B C 1
ATOM 1487 O O . MET B 1 81 ? 1.031 12.578 8.93 1 98.62 81 MET B O 1
ATOM 1491 N N . GLU B 1 82 ? 0.541 14.328 7.641 1 98.81 82 GLU B N 1
ATOM 1492 C CA . GLU B 1 82 ? -0.893 14.094 7.496 1 98.81 82 GLU B CA 1
ATOM 1493 C C . 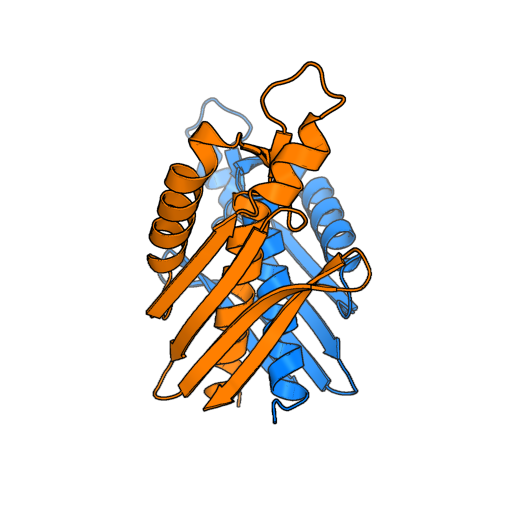GLU B 1 82 ? -1.29 14.016 6.023 1 98.81 82 GLU B C 1
ATOM 1495 O O . GLU B 1 82 ? -0.763 14.766 5.191 1 98.81 82 GLU B O 1
ATOM 1500 N N . VAL B 1 83 ? -2.213 13.102 5.773 1 98.88 83 VAL B N 1
ATOM 1501 C CA . VAL B 1 83 ? -2.588 12.875 4.383 1 98.88 83 VAL B CA 1
ATOM 1502 C C . VAL B 1 83 ? -4.105 12.789 4.262 1 98.88 83 VAL B C 1
ATOM 1504 O O . VAL B 1 83 ? -4.766 12.156 5.094 1 98.88 83 VAL B O 1
ATOM 1507 N N . GLU B 1 84 ? -4.633 13.391 3.238 1 98.88 84 GLU B N 1
ATOM 1508 C CA . GLU B 1 84 ? -6.027 13.227 2.848 1 98.88 84 GLU B CA 1
ATOM 1509 C C . GLU B 1 84 ? -6.148 12.836 1.379 1 98.88 84 GLU B C 1
ATOM 1511 O O . GLU B 1 84 ? -5.391 13.32 0.536 1 98.88 84 GLU B O 1
ATOM 1516 N N . MET B 1 85 ? -7.109 11.961 1.104 1 98.81 85 MET B N 1
ATOM 1517 C CA . MET B 1 85 ? -7.324 11.562 -0.284 1 98.81 85 MET B CA 1
ATOM 1518 C C . MET B 1 85 ? -8.812 11.508 -0.608 1 98.81 85 MET B C 1
ATOM 1520 O O . MET B 1 85 ? -9.641 11.258 0.274 1 98.81 85 MET B O 1
ATOM 1524 N N . ARG B 1 86 ? -9.07 11.781 -1.835 1 98.88 86 ARG B N 1
ATOM 1525 C CA . ARG B 1 86 ? -10.398 11.57 -2.414 1 98.88 86 ARG B CA 1
ATOM 1526 C C . ARG B 1 86 ? -10.336 10.57 -3.566 1 98.88 86 ARG B C 1
ATOM 1528 O O . ARG B 1 86 ? -9.617 10.781 -4.543 1 98.88 86 ARG B O 1
ATOM 1535 N N . ILE B 1 87 ? -11.109 9.5 -3.434 1 98.75 87 ILE B N 1
ATOM 1536 C CA . ILE B 1 87 ? -11.164 8.445 -4.441 1 98.75 87 ILE B CA 1
ATOM 1537 C C . ILE B 1 87 ? -12.555 8.414 -5.066 1 98.75 87 ILE B C 1
ATOM 1539 O O . ILE B 1 87 ? -13.562 8.406 -4.355 1 98.75 87 ILE B O 1
ATOM 1543 N N . GLY B 1 88 ? -12.594 8.445 -6.363 1 98.69 88 GLY B N 1
ATOM 1544 C CA . GLY B 1 88 ? -13.844 8.32 -7.09 1 98.69 88 GLY B CA 1
ATOM 1545 C C . GLY B 1 88 ? -13.93 7.047 -7.914 1 98.69 88 GLY B C 1
ATOM 1546 O O . GLY B 1 88 ? -13.062 6.789 -8.758 1 98.69 88 GLY B O 1
ATOM 1547 N N . TYR B 1 89 ? -15.008 6.285 -7.703 1 98.62 89 TYR B N 1
ATOM 1548 C CA . TYR B 1 89 ? -15.211 5.035 -8.43 1 98.62 89 TYR B CA 1
ATOM 1549 C C . TYR B 1 89 ? -16.688 4.789 -8.688 1 98.62 89 TYR B C 1
ATOM 1551 O O . TYR B 1 89 ? -17.469 4.621 -7.75 1 98.62 89 TYR B O 1
ATOM 1559 N N . GLU B 1 90 ? -17.109 4.77 -9.93 1 98.19 90 GLU B N 1
ATOM 1560 C CA . GLU B 1 90 ? -18.469 4.465 -10.367 1 98.19 90 GLU B CA 1
ATOM 1561 C C . GLU B 1 90 ? -19.5 5.254 -9.57 1 98.19 90 GLU B C 1
ATOM 1563 O O . GLU B 1 90 ? -20.453 4.684 -9.039 1 98.19 90 GLU B O 1
ATOM 1568 N N . GLY B 1 91 ? -19.25 6.488 -9.492 1 98.19 91 GLY B N 1
ATOM 1569 C CA . GLY B 1 91 ? -20.188 7.406 -8.875 1 98.19 91 GLY B CA 1
ATOM 1570 C C . GLY B 1 91 ? -20.062 7.465 -7.367 1 98.19 91 GLY B C 1
ATOM 1571 O O . GLY B 1 91 ? -20.781 8.219 -6.707 1 98.19 91 GLY B O 1
ATOM 1572 N N . VAL B 1 92 ? -19.188 6.648 -6.746 1 98.62 92 VAL B N 1
ATOM 1573 C CA . VAL B 1 92 ? -18.953 6.645 -5.309 1 98.62 92 VAL B CA 1
ATOM 1574 C C . VAL B 1 92 ? -17.734 7.492 -4.98 1 98.62 92 VAL B C 1
ATOM 1576 O O . VAL B 1 92 ? -16.703 7.383 -5.648 1 98.62 92 VAL B O 1
ATOM 1579 N N . THR B 1 93 ? -17.859 8.328 -4.027 1 98.81 93 THR B N 1
ATOM 1580 C CA . THR B 1 93 ? -16.719 9.117 -3.547 1 98.81 93 THR B CA 1
ATOM 1581 C C . THR B 1 93 ? -16.312 8.68 -2.141 1 98.81 93 THR B C 1
ATOM 1583 O O . THR B 1 93 ? -17.156 8.617 -1.242 1 98.81 93 THR B O 1
ATOM 1586 N N . VAL B 1 94 ? -15.055 8.367 -1.955 1 98.88 94 VAL B N 1
ATOM 1587 C CA . VAL B 1 94 ? -14.5 7.965 -0.667 1 98.88 94 VAL B CA 1
ATOM 1588 C C . VAL B 1 94 ? -13.492 9.008 -0.191 1 98.88 94 VAL B C 1
ATOM 1590 O O . VAL B 1 94 ? -12.57 9.375 -0.927 1 98.88 94 VAL B O 1
ATOM 1593 N N . LYS B 1 95 ? -13.641 9.523 0.984 1 98.94 95 LYS B N 1
ATOM 1594 C CA . LYS B 1 95 ? -12.664 10.398 1.627 1 98.94 95 LYS B CA 1
ATOM 1595 C C . LYS B 1 95 ? -11.914 9.664 2.732 1 98.94 95 LYS B C 1
ATOM 1597 O O . LYS B 1 95 ? -12.516 8.93 3.52 1 98.94 95 LYS B O 1
ATOM 1602 N N . THR B 1 96 ? -10.625 9.859 2.73 1 98.88 96 THR B N 1
ATOM 1603 C CA . THR B 1 96 ? -9.773 9.172 3.689 1 98.88 96 THR B CA 1
ATOM 1604 C C . THR B 1 96 ? -8.781 10.141 4.328 1 98.88 96 THR B C 1
ATOM 1606 O O . THR B 1 96 ? -8.578 11.25 3.828 1 98.88 96 THR B O 1
ATOM 1609 N N . ARG B 1 97 ? -8.234 9.68 5.441 1 98.75 97 ARG B N 1
ATOM 1610 C CA . ARG B 1 97 ? -7.246 10.477 6.156 1 98.75 97 ARG B CA 1
ATOM 1611 C C . ARG B 1 97 ? -6.227 9.578 6.859 1 98.75 97 ARG B C 1
ATOM 1613 O O . ARG B 1 97 ? -6.551 8.461 7.258 1 98.75 97 ARG B O 1
ATOM 1620 N N . MET B 1 98 ? -5.059 10.07 6.93 1 98.75 98 MET B N 1
ATOM 1621 C CA . MET B 1 98 ? -4.031 9.492 7.793 1 98.75 98 MET B CA 1
ATOM 1622 C C . MET B 1 98 ? -3.465 10.547 8.742 1 98.75 98 MET B C 1
ATOM 1624 O O . MET B 1 98 ? -3.033 11.609 8.305 1 98.75 98 MET B O 1
ATOM 1628 N N . GLU B 1 99 ? -3.453 10.227 10 1 98 99 GLU B N 1
ATOM 1629 C CA . GLU B 1 99 ? -2.891 11.102 11.023 1 98 99 GLU B CA 1
ATOM 1630 C C . GLU B 1 99 ? -2.469 10.312 12.258 1 98 99 GLU B C 1
ATOM 1632 O O . GLU B 1 99 ? -2.854 9.148 12.414 1 98 99 GLU B O 1
ATOM 1637 N N . MET B 1 100 ? -1.66 10.992 13.055 1 96.62 100 MET B N 1
ATOM 1638 C CA . MET B 1 100 ? -1.208 10.352 14.281 1 96.62 100 MET B CA 1
ATOM 1639 C C . MET B 1 100 ? -2.363 10.172 15.266 1 96.62 100 MET B C 1
ATOM 1641 O O . MET B 1 100 ? -3.076 11.133 15.562 1 96.62 100 MET B O 1
ATOM 1645 N N . GLU B 1 101 ? -2.537 8.938 15.672 1 95.38 101 GLU B N 1
ATOM 1646 C CA . GLU B 1 101 ? -3.488 8.586 16.719 1 95.38 101 GLU B CA 1
ATOM 1647 C C . GLU B 1 101 ? -2.879 7.59 17.703 1 95.38 101 GLU B C 1
ATOM 1649 O O . GLU B 1 101 ? -2.465 6.496 17.312 1 95.38 101 GLU B O 1
ATOM 1654 N N . ASP B 1 102 ? -2.768 7.992 18.969 1 94.06 102 ASP B N 1
ATOM 1655 C CA . ASP B 1 102 ? -2.248 7.148 20.047 1 94.06 102 ASP B CA 1
ATOM 1656 C C . ASP B 1 102 ? -0.865 6.605 19.688 1 94.06 102 ASP B C 1
ATOM 1658 O O . ASP B 1 102 ? -0.615 5.402 19.812 1 94.06 102 ASP B O 1
ATOM 1662 N N . GLY B 1 103 ? -0.053 7.426 19.094 1 91.38 103 GLY B N 1
ATOM 1663 C CA . GLY B 1 103 ? 1.345 7.102 18.859 1 91.38 103 GLY B CA 1
ATOM 1664 C C . GLY B 1 103 ? 1.562 6.336 17.562 1 91.38 103 GLY B C 1
ATOM 1665 O O . GLY B 1 103 ? 2.67 5.863 17.297 1 91.38 103 GLY B O 1
ATOM 1666 N N . TYR B 1 104 ? 0.485 6.203 16.781 1 94.56 104 TYR B N 1
ATOM 1667 C CA . TYR B 1 104 ? 0.56 5.457 15.523 1 94.56 104 TYR B CA 1
ATOM 1668 C C . TYR B 1 104 ? -0.116 6.223 14.391 1 94.56 104 TYR B C 1
ATOM 1670 O O . TYR B 1 104 ? -1.156 6.852 14.594 1 94.56 104 TYR B O 1
ATOM 1678 N N . PRO B 1 105 ? 0.565 6.219 13.25 1 95.38 105 PRO B N 1
ATOM 1679 C CA . PRO B 1 105 ? -0.148 6.789 12.102 1 95.38 105 PRO B CA 1
ATOM 1680 C C . PRO B 1 105 ? -1.353 5.953 11.68 1 95.38 105 PRO B C 1
ATOM 1682 O O . PRO B 1 105 ? -1.188 4.863 11.125 1 95.38 105 PRO B O 1
ATOM 1685 N N . LEU B 1 106 ? -2.514 6.426 11.883 1 97.25 106 LEU B N 1
ATOM 1686 C CA . LEU B 1 106 ? -3.742 5.695 11.594 1 97.25 106 LEU B CA 1
ATOM 1687 C C . LEU B 1 106 ? -4.332 6.129 10.258 1 97.25 106 LEU B C 1
ATOM 1689 O O . LEU B 1 106 ? -4.539 7.324 10.023 1 97.25 106 LEU B O 1
ATOM 1693 N N . MET B 1 107 ? -4.609 5.184 9.359 1 98.31 107 MET B N 1
ATOM 1694 C CA . MET B 1 107 ? -5.355 5.363 8.117 1 98.31 107 MET B CA 1
ATOM 1695 C C . MET B 1 107 ? -6.836 5.062 8.328 1 98.31 107 MET B C 1
ATOM 1697 O O . MET B 1 107 ? -7.191 4.031 8.898 1 98.31 107 MET B O 1
ATOM 1701 N N . LYS B 1 108 ? -7.723 5.965 7.859 1 98 108 LYS B N 1
ATOM 1702 C CA . LYS B 1 108 ? -9.133 5.719 8.133 1 98 108 LYS B CA 1
ATOM 1703 C C . LYS B 1 108 ? -10.016 6.223 6.992 1 98 108 LYS B C 1
ATOM 1705 O O . LYS B 1 108 ? -9.625 7.141 6.266 1 98 108 LYS B O 1
ATOM 1710 N N . LEU B 1 109 ? -11.148 5.629 6.922 1 98.69 109 LEU B N 1
ATOM 1711 C CA . LEU B 1 109 ? -12.234 6.148 6.098 1 98.69 109 LEU B CA 1
ATOM 1712 C C . LEU B 1 109 ? -12.969 7.277 6.812 1 98.69 109 LEU B C 1
ATOM 1714 O O . LEU B 1 109 ? -13.406 7.109 7.953 1 98.69 109 LEU B O 1
ATOM 1718 N N . VAL B 1 110 ? -13.039 8.398 6.137 1 98.75 110 VAL B N 1
ATOM 1719 C CA . VAL B 1 110 ? -13.75 9.531 6.699 1 98.75 110 VAL B CA 1
ATOM 1720 C C . VAL B 1 110 ? -15.219 9.492 6.266 1 98.75 110 VAL B C 1
ATOM 1722 O O . VAL B 1 110 ? -16.125 9.68 7.086 1 98.75 110 VAL B O 1
ATOM 1725 N N . SER B 1 111 ? -15.438 9.195 4.965 1 98.81 111 SER B N 1
ATOM 1726 C CA . SER B 1 111 ? -16.797 9.094 4.445 1 98.81 111 SER B CA 1
ATOM 1727 C C . SER B 1 111 ? -16.844 8.297 3.145 1 98.81 111 SER B C 1
ATOM 1729 O O . SER B 1 111 ? -15.828 8.172 2.459 1 98.81 111 SER B O 1
ATOM 1731 N N . VAL B 1 112 ? -18.016 7.711 2.896 1 98.69 112 VAL B N 1
ATOM 1732 C CA . VAL B 1 112 ? -18.359 7.043 1.647 1 98.69 112 VAL B CA 1
ATOM 1733 C C . VAL B 1 112 ? -19.703 7.57 1.134 1 98.69 112 VAL B C 1
ATOM 1735 O O . VAL B 1 112 ? -20.719 7.441 1.808 1 98.69 112 VAL B O 1
ATOM 1738 N N . GLU B 1 113 ? -19.672 8.164 -0.024 1 97.12 113 GLU B N 1
ATOM 1739 C CA . GLU B 1 113 ? -20.859 8.844 -0.52 1 97.12 113 GLU B CA 1
ATOM 1740 C C . GLU B 1 113 ? -21.172 8.438 -1.956 1 97.12 113 GLU B C 1
ATOM 1742 O O . GLU B 1 113 ? -20.266 8.156 -2.74 1 97.12 113 GLU B O 1
#

Solvent-accessible surface area (backbone atoms only — not comparable to full-atom values): 11843 Å² total; per-residue (Å²): 132,80,49,58,63,34,49,36,28,20,54,48,16,25,52,51,16,32,53,48,42,62,45,47,61,40,78,40,26,84,85,47,36,63,60,49,29,51,52,52,28,58,57,57,41,69,41,87,49,37,74,43,51,46,55,44,62,39,57,66,54,50,50,62,65,36,67,86,43,92,50,82,55,47,62,37,46,51,83,38,34,35,36,38,39,35,30,48,35,95,86,28,40,35,34,34,39,32,35,73,50,96,93,36,61,41,76,45,80,72,41,75,81,133,78,49,60,64,36,51,37,28,21,54,48,15,24,52,51,16,31,53,48,41,63,46,47,60,40,78,39,26,83,85,47,37,64,63,48,29,52,52,52,27,58,58,58,41,70,40,86,47,36,73,43,52,45,55,44,62,39,57,68,52,49,48,63,64,36,69,86,43,92,50,80,54,47,62,38,48,52,83,36,35,35,38,38,39,34,30,46,36,96,86,28,40,35,33,35,39,32,35,73,50,96,93,34,61,42,77,44,80,72,42,73,82

Nearest PDB structures (foldseek):
  2iec-assembly1_B  TM=9.277E-01  e=6.514E-11  Methanopyrus kandleri
  2ogf-assembly1_C  TM=9.205E-01  e=2.926E-10  Methanocaldococcus jannaschii
  2i52-assembly1_D  TM=8.767E-01  e=1.315E-09  Picrophilus oshimae DSM 9789
  2i52-assembly2_F  TM=8.658E-01  e=2.037E-09  Picrophilus oshimae DSM 9789
  2i52-assembly1_B  TM=8.544E-01  e=3.362E-09  Picrophilus oshimae DSM 9789

Organism: Haloferax mediterranei (strain ATCC 33500 / DSM 1411 / JCM 8866 / NBRC 14739 / NCIMB 2177 / R-4) (NCBI:txid523841)

Foldseek 3Di:
DQDFLNVQVVQVVVLVVCLQVVQFFPKDALVCQVVVQVVSFVVSCPDPQWPGKGKDFANVQRCVVCVPPPDRIDTDHLAGMKMWTWGGTPRKIWIWIWHDDPNDTDIDTPDID/DQDFLNVQVVQVVVLVVCLQVVQFFPKDALVCQVVVQVVSFVVSCPDPQWPGKGKDFANVQRCVVCVPPPDRIDTDHLAGMKMWTWGGTPRKIWIWIWHDDPNDTDIDTPDID

Secondary structure (DSSP, 8-state):
---HHHHHHHHHHHHHHHHHHHHTT-EE-TTTHHHHHHHHHHHHHTSTTEEEEEEEE-HHHHHHHHTT-S-S-EE--GGGEEEEEEEEETTEEEEEEEEEETTEEEEEEEEE-/---HHHHHHHHHHHHHHHHHHHHTT-EE-TTTHHHHHHHHHHHHHTSTTEEEEEEEE-HHHHHHHHTT-SSS-EE--GGGEEEEEEEEETTEEEEEEEEEETTEEEEEEEEE-

pLDDT: mean 97.58, std 1.78, range [89.25, 98.94]